Protein AF-V6LYC2-F1 (afdb_monomer)

Radius of gyration: 18.22 Å; Cα contacts (8 Å, |Δi|>4): 471; chains: 1; bounding box: 45×34×54 Å

Foldseek 3Di:
DVVVLVVLVVCLVVQWDQWDDLDPVAQKTFRFDWDPDWDDDPPDIDTDGQLWMWRHPDPPDTDTQAVVVDDDDDDDPDDDPFSDKDKDWQRSLQNLQVVVPPDWDDQPQKTWPGWGQQFDDQQATWIWTWIAGPNDIDIWIFGFHWAWDWRQDPPRFTKIKTWTQRQGTDDDDPDDPVRNVSVNVVSVPCGSRRIGITGGPAQWDSPQWDWGRDTGTIIMIGTHGD

Structure (mmCIF, N/CA/C/O backbone):
data_AF-V6LYC2-F1
#
_entry.id   AF-V6LYC2-F1
#
loop_
_atom_site.group_PDB
_atom_site.id
_atom_site.type_symbol
_atom_site.label_atom_id
_atom_site.label_alt_id
_atom_site.label_comp_id
_atom_site.label_asym_id
_atom_site.label_entity_id
_atom_site.label_seq_id
_atom_site.pdbx_PDB_ins_code
_atom_site.Cartn_x
_atom_site.Cartn_y
_atom_site.Cartn_z
_atom_site.occupancy
_atom_site.B_iso_or_equiv
_atom_site.auth_seq_id
_atom_site.auth_comp_id
_atom_site.auth_asym_id
_atom_site.auth_atom_id
_atom_site.pdbx_PDB_model_num
ATOM 1 N N . MET A 1 1 ? 20.643 11.500 -26.029 1.00 59.47 1 MET A N 1
ATOM 2 C CA . MET A 1 1 ? 19.579 11.431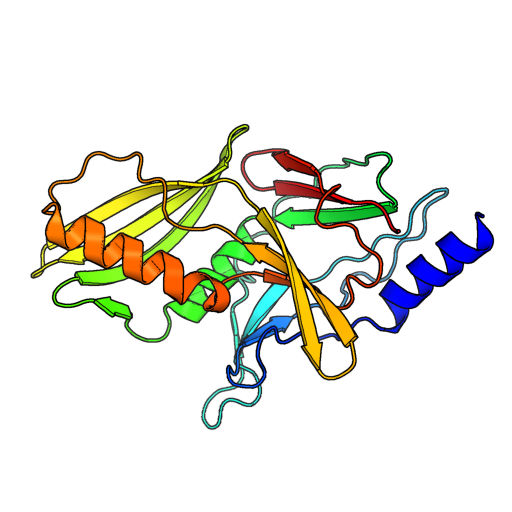 -25.002 1.00 59.47 1 MET A CA 1
ATOM 3 C C . MET A 1 1 ? 19.151 9.986 -24.751 1.00 59.47 1 MET A C 1
ATOM 5 O O . MET A 1 1 ? 19.238 9.565 -23.610 1.00 59.47 1 MET A O 1
ATOM 9 N N . GLY A 1 2 ? 18.826 9.202 -25.792 1.00 68.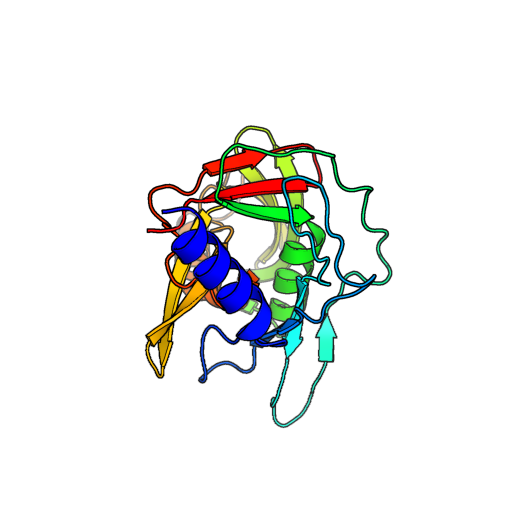69 2 GLY A N 1
ATOM 10 C CA . GLY A 1 2 ? 18.414 7.792 -25.653 1.00 68.69 2 GLY A CA 1
ATOM 11 C C . GLY A 1 2 ? 19.413 6.857 -24.952 1.00 68.69 2 GLY A C 1
ATOM 12 O O . GLY A 1 2 ? 19.004 6.108 -24.078 1.00 68.69 2 GLY A O 1
ATOM 13 N N . GLN A 1 3 ? 20.719 6.948 -25.247 1.00 77.06 3 GLN A N 1
ATOM 14 C CA . GLN A 1 3 ? 21.726 6.096 -24.588 1.00 77.06 3 GLN A CA 1
ATOM 15 C C . GLN A 1 3 ? 21.797 6.325 -23.068 1.00 77.06 3 GLN A C 1
ATOM 17 O O . GLN A 1 3 ? 21.742 5.371 -22.310 1.00 77.06 3 GLN A O 1
ATOM 22 N N . LYS A 1 4 ? 21.803 7.588 -22.616 1.00 79.75 4 LYS A N 1
ATOM 23 C CA . LYS A 1 4 ? 21.800 7.922 -21.179 1.00 79.75 4 LYS A CA 1
ATOM 24 C C . LYS A 1 4 ? 20.548 7.415 -20.455 1.00 79.75 4 LYS A C 1
ATOM 26 O O . LYS A 1 4 ? 20.641 6.998 -19.308 1.00 79.75 4 LYS A O 1
ATOM 31 N N . LEU A 1 5 ? 19.390 7.470 -21.119 1.00 79.12 5 LEU A N 1
ATOM 32 C CA . LEU A 1 5 ? 18.139 6.940 -20.574 1.00 79.12 5 LEU A CA 1
ATOM 33 C C . LEU A 1 5 ? 18.202 5.413 -20.450 1.00 79.12 5 LEU A C 1
ATOM 35 O O . LEU A 1 5 ? 17.840 4.877 -19.410 1.00 79.12 5 LEU A O 1
ATOM 39 N N . MET A 1 6 ? 18.700 4.729 -21.482 1.00 79.69 6 MET A N 1
ATOM 40 C CA . MET A 1 6 ? 18.883 3.279 -21.451 1.00 79.69 6 MET A CA 1
ATOM 41 C C . MET A 1 6 ? 19.869 2.860 -20.354 1.00 79.69 6 MET A C 1
ATOM 43 O O . MET A 1 6 ? 19.558 1.968 -19.574 1.00 79.69 6 MET A O 1
ATOM 47 N N . ASP A 1 7 ? 21.007 3.547 -20.226 1.00 80.50 7 ASP A N 1
ATOM 48 C CA . ASP A 1 7 ? 21.989 3.283 -19.167 1.00 80.50 7 ASP A CA 1
ATOM 49 C C . ASP A 1 7 ? 21.369 3.462 -17.772 1.00 80.50 7 ASP A C 1
ATOM 51 O O . ASP A 1 7 ? 21.588 2.638 -16.886 1.00 80.50 7 ASP A O 1
ATOM 55 N N . ALA A 1 8 ? 20.551 4.504 -17.577 1.00 77.56 8 ALA A N 1
ATOM 56 C CA . ALA A 1 8 ? 19.837 4.731 -16.322 1.00 77.56 8 ALA A CA 1
ATOM 57 C C . ALA A 1 8 ? 18.811 3.623 -16.027 1.00 77.56 8 ALA A C 1
ATOM 59 O O . ALA A 1 8 ? 18.777 3.108 -14.913 1.00 77.56 8 ALA A O 1
ATOM 60 N N . LEU A 1 9 ? 18.017 3.208 -17.020 1.00 78.75 9 LEU A N 1
ATOM 61 C CA . LEU A 1 9 ? 17.044 2.118 -16.881 1.00 78.75 9 LEU A CA 1
ATOM 62 C C . LEU A 1 9 ? 17.724 0.780 -16.566 1.00 78.75 9 LEU A C 1
ATOM 64 O O . LEU A 1 9 ? 17.301 0.066 -15.659 1.00 78.75 9 LEU A O 1
ATOM 68 N N . MET A 1 10 ? 18.821 0.464 -17.255 1.00 79.62 10 MET A N 1
ATOM 69 C CA . MET A 1 10 ? 19.611 -0.737 -16.981 1.00 79.62 10 MET A CA 1
ATOM 70 C C . MET A 1 10 ? 20.250 -0.692 -15.595 1.00 79.62 10 MET A C 1
ATOM 72 O O . MET A 1 10 ? 20.289 -1.707 -14.904 1.00 79.62 10 MET A O 1
ATOM 76 N N . LYS A 1 11 ? 20.699 0.484 -15.148 1.00 78.38 11 LYS A N 1
ATOM 77 C CA . LYS A 1 11 ? 21.219 0.677 -13.794 1.00 78.38 11 LYS A CA 1
ATOM 78 C C . LYS A 1 11 ? 20.151 0.414 -12.729 1.00 78.38 11 LYS A C 1
ATOM 80 O O . LYS A 1 11 ? 20.459 -0.250 -11.747 1.00 78.38 11 LYS A O 1
ATOM 85 N N . LEU A 1 12 ? 18.903 0.847 -12.942 1.00 76.31 12 LEU A N 1
ATOM 86 C CA . LEU A 1 12 ? 17.785 0.534 -12.037 1.00 76.31 12 LEU A CA 1
ATOM 87 C C . LEU A 1 12 ? 17.557 -0.980 -11.905 1.00 76.31 12 LEU A C 1
ATOM 89 O O . LEU A 1 12 ? 17.298 -1.456 -10.803 1.00 76.31 12 LEU A O 1
ATOM 93 N N . LEU A 1 13 ? 17.691 -1.734 -13.002 1.00 77.69 13 LEU A N 1
ATOM 94 C CA . LEU A 1 13 ? 17.549 -3.195 -12.999 1.00 77.69 13 LEU A CA 1
ATOM 95 C C . LEU A 1 13 ? 18.731 -3.903 -12.318 1.00 77.69 13 LEU A C 1
ATOM 97 O O . LEU A 1 13 ? 18.529 -4.860 -11.578 1.00 77.69 13 LEU A O 1
ATOM 101 N N . ILE A 1 14 ? 19.963 -3.449 -12.564 1.00 75.94 14 ILE A N 1
ATOM 102 C CA . ILE A 1 14 ? 21.184 -4.092 -12.046 1.00 75.94 14 ILE A CA 1
ATOM 103 C C . ILE A 1 14 ? 21.407 -3.775 -10.563 1.00 75.94 14 ILE A C 1
ATOM 105 O O . ILE A 1 14 ? 21.816 -4.646 -9.800 1.00 75.94 14 ILE A O 1
ATOM 109 N N . GLU A 1 15 ? 21.148 -2.536 -10.145 1.00 72.88 15 GLU A N 1
ATOM 110 C CA . GLU A 1 15 ? 21.324 -2.089 -8.757 1.00 72.88 15 GLU A CA 1
ATOM 111 C C . GLU A 1 15 ? 20.093 -2.359 -7.885 1.00 72.88 15 GLU A C 1
ATOM 113 O O . GLU A 1 15 ? 20.007 -1.894 -6.744 1.00 72.88 15 GLU A O 1
ATOM 118 N N . GLN A 1 16 ? 19.124 -3.115 -8.403 1.00 73.31 16 GLN A N 1
ATOM 119 C CA . GLN A 1 16 ? 17.986 -3.546 -7.619 1.00 73.31 16 GLN A CA 1
ATOM 120 C C . GLN A 1 16 ? 18.473 -4.418 -6.454 1.00 73.31 16 GLN A C 1
ATOM 122 O O . GLN A 1 16 ? 19.097 -5.464 -6.634 1.00 73.31 16 GLN A O 1
ATOM 127 N N . THR A 1 17 ? 18.152 -4.009 -5.228 1.00 72.88 17 THR A N 1
ATOM 128 C CA . THR A 1 17 ? 18.288 -4.902 -4.080 1.00 72.88 17 THR A CA 1
ATOM 129 C C . THR A 1 17 ? 17.040 -5.766 -3.962 1.00 72.88 17 THR A C 1
ATOM 131 O O . THR A 1 17 ? 15.913 -5.271 -3.989 1.00 72.88 17 THR A O 1
ATOM 134 N N . TYR A 1 18 ? 17.239 -7.072 -3.803 1.00 72.94 18 TYR A N 1
ATOM 135 C CA . TYR A 1 18 ? 16.145 -8.031 -3.669 1.00 72.94 18 TYR A CA 1
ATOM 136 C C . TYR A 1 18 ? 15.330 -7.832 -2.374 1.00 72.94 18 TYR A C 1
ATOM 138 O O . TYR A 1 18 ? 14.220 -8.349 -2.270 1.00 72.94 18 TYR A O 1
ATOM 146 N N . LEU A 1 19 ? 15.860 -7.068 -1.406 1.00 72.00 19 LEU A N 1
ATOM 147 C CA . LEU A 1 19 ? 15.218 -6.729 -0.131 1.00 72.00 19 LEU A CA 1
ATOM 148 C C . LEU A 1 19 ? 15.514 -5.274 0.280 1.00 72.00 19 LEU A C 1
ATOM 150 O O . LEU A 1 19 ? 16.360 -5.049 1.155 1.00 72.00 19 LEU A O 1
ATOM 154 N N . PRO A 1 20 ? 14.861 -4.243 -0.289 1.00 72.00 20 PRO A N 1
ATOM 155 C CA . PRO A 1 20 ? 15.014 -2.899 0.249 1.00 72.00 20 PRO A CA 1
ATOM 156 C C . PRO A 1 20 ? 14.484 -2.815 1.674 1.00 72.00 20 PRO A C 1
ATOM 158 O O . PRO A 1 20 ? 13.461 -3.401 2.040 1.00 72.00 20 PRO A O 1
ATOM 161 N N . ARG A 1 21 ? 15.146 -1.965 2.448 1.00 72.50 21 ARG A N 1
ATOM 162 C CA . ARG A 1 21 ? 14.714 -1.551 3.775 1.00 72.50 21 ARG A CA 1
ATOM 163 C C . ARG A 1 21 ? 14.649 -0.036 3.830 1.00 72.50 21 ARG A C 1
ATOM 165 O O . ARG A 1 21 ? 15.659 0.632 3.642 1.00 72.50 21 ARG A O 1
ATOM 172 N N . MET A 1 22 ? 13.467 0.505 4.106 1.00 69.00 22 MET A N 1
ATOM 173 C CA . MET A 1 22 ? 13.291 1.958 4.251 1.00 69.00 22 MET A CA 1
ATOM 174 C C . MET A 1 22 ? 13.834 2.492 5.580 1.00 69.00 22 MET A C 1
ATOM 176 O O . MET A 1 22 ? 13.975 3.698 5.752 1.00 69.00 22 MET A O 1
ATOM 180 N N . SER A 1 23 ? 14.147 1.605 6.523 1.00 70.62 23 SER A N 1
ATOM 181 C CA . SER A 1 23 ? 14.851 1.942 7.750 1.00 70.62 23 SER A CA 1
ATOM 182 C C . SER A 1 23 ? 15.749 0.782 8.160 1.00 70.62 23 SER A C 1
ATOM 184 O O . SER A 1 23 ? 15.319 -0.366 8.148 1.00 70.62 23 SER A O 1
ATOM 186 N N . TYR A 1 24 ? 16.984 1.081 8.564 1.00 70.38 24 TYR A N 1
ATOM 187 C CA . TYR A 1 24 ? 17.885 0.091 9.164 1.00 70.38 24 TYR A CA 1
ATOM 188 C C . TYR A 1 24 ? 17.647 -0.106 10.666 1.00 70.38 24 TYR A C 1
ATOM 190 O O . TYR A 1 24 ? 18.232 -1.008 11.255 1.00 70.38 24 TYR A O 1
ATOM 198 N N . THR A 1 25 ? 16.794 0.713 11.289 1.00 71.75 25 THR A N 1
ATOM 199 C CA . THR A 1 25 ? 16.348 0.502 12.677 1.00 71.75 25 THR A CA 1
ATOM 200 C C . THR A 1 25 ? 15.148 -0.436 12.767 1.00 71.75 25 THR A C 1
ATOM 202 O O . THR A 1 25 ? 14.774 -0.850 13.859 1.00 71.75 25 THR A O 1
ATOM 205 N N . GLN A 1 26 ? 14.535 -0.766 11.629 1.00 74.94 26 GLN A N 1
ATOM 206 C CA . GLN A 1 26 ? 13.377 -1.641 11.537 1.00 74.94 26 GLN A CA 1
ATOM 207 C C . GLN A 1 26 ? 13.757 -2.879 10.731 1.00 74.94 26 GLN A C 1
ATOM 209 O O . GLN A 1 26 ? 14.363 -2.786 9.666 1.00 74.94 26 GLN A O 1
ATOM 214 N N . PHE A 1 27 ? 13.363 -4.051 11.214 1.00 78.44 27 PHE A N 1
ATOM 215 C CA . PHE A 1 27 ? 13.654 -5.327 10.559 1.00 78.44 27 PHE A CA 1
ATOM 216 C C . PHE A 1 27 ? 12.684 -5.645 9.415 1.00 78.44 27 PHE A C 1
ATOM 218 O O . PHE A 1 27 ? 12.447 -6.809 9.127 1.00 78.44 27 PHE A O 1
ATOM 225 N N . VAL A 1 28 ? 12.101 -4.630 8.767 1.00 81.56 28 VAL A N 1
ATOM 226 C CA . VAL A 1 28 ? 11.060 -4.807 7.748 1.00 81.56 28 VAL A CA 1
ATOM 227 C C . VAL A 1 28 ? 11.572 -4.397 6.369 1.00 81.56 28 VAL A C 1
ATOM 229 O O . VAL A 1 28 ? 12.104 -3.300 6.184 1.00 81.56 28 VAL A O 1
ATOM 232 N N . GLY A 1 29 ? 11.373 -5.268 5.383 1.00 84.38 29 GLY A N 1
ATOM 233 C CA . GLY A 1 29 ? 11.664 -5.001 3.976 1.00 84.38 29 GLY A CA 1
ATOM 234 C C . GLY A 1 29 ? 10.560 -5.485 3.042 1.00 84.38 29 GLY A C 1
ATOM 235 O O . GLY A 1 29 ? 9.575 -6.083 3.478 1.00 84.38 29 GLY A O 1
ATOM 236 N N . THR A 1 30 ? 10.726 -5.214 1.751 1.00 87.12 30 THR A N 1
ATOM 237 C CA . THR A 1 30 ? 9.874 -5.781 0.694 1.00 87.12 30 THR A CA 1
ATOM 238 C C . THR A 1 30 ? 10.667 -6.841 -0.064 1.00 87.12 30 THR A C 1
ATOM 240 O O . THR A 1 30 ? 11.753 -6.534 -0.530 1.00 87.12 30 THR A O 1
ATOM 243 N N . ASP A 1 31 ? 10.161 -8.056 -0.229 1.00 86.12 31 ASP A N 1
ATOM 244 C CA . ASP A 1 31 ? 10.718 -9.023 -1.171 1.00 86.12 31 ASP A CA 1
ATOM 245 C C . ASP A 1 31 ? 10.432 -8.571 -2.601 1.00 86.12 31 ASP A C 1
ATOM 247 O O . ASP A 1 31 ? 9.284 -8.470 -3.040 1.00 86.12 31 ASP A O 1
ATOM 251 N N . GLN A 1 32 ? 11.506 -8.277 -3.316 1.00 83.12 32 GLN A N 1
ATOM 252 C CA . GLN A 1 32 ? 11.472 -7.853 -4.704 1.00 83.12 32 GLN A CA 1
ATOM 253 C C . GLN A 1 32 ? 12.209 -8.804 -5.639 1.00 83.12 32 GLN A C 1
ATOM 255 O O . GLN A 1 32 ? 12.504 -8.439 -6.780 1.00 83.12 32 GLN A O 1
ATOM 260 N N . ARG A 1 33 ? 12.503 -10.028 -5.188 1.00 82.00 33 ARG A N 1
ATOM 261 C CA . ARG A 1 33 ? 13.071 -11.047 -6.069 1.00 82.00 33 ARG A CA 1
ATOM 262 C C . ARG A 1 33 ? 12.183 -11.207 -7.295 1.00 82.00 33 ARG A C 1
ATOM 264 O O . ARG A 1 33 ? 10.969 -11.406 -7.177 1.00 82.00 33 ARG A O 1
ATOM 271 N N . TYR A 1 34 ? 12.805 -11.102 -8.464 1.00 84.06 34 TYR A N 1
ATOM 272 C CA . TYR A 1 34 ? 12.094 -11.291 -9.710 1.00 84.06 34 TYR A CA 1
ATOM 273 C C . TYR A 1 34 ? 11.634 -12.736 -9.852 1.00 84.06 34 TYR A C 1
ATOM 275 O O . TYR A 1 34 ? 12.356 -13.678 -9.517 1.00 84.06 34 TYR A O 1
ATOM 283 N N . PHE A 1 35 ? 10.433 -12.901 -10.383 1.00 80.81 35 PHE A N 1
ATOM 284 C CA . PHE A 1 35 ? 9.889 -14.188 -10.776 1.00 80.81 35 PHE A CA 1
ATOM 285 C C . PHE A 1 35 ? 9.423 -14.121 -12.233 1.00 80.81 35 PHE A C 1
ATOM 287 O O . PHE A 1 35 ? 9.197 -13.043 -12.776 1.00 80.81 35 PHE A O 1
ATOM 294 N N . ASN A 1 36 ? 9.312 -15.282 -12.879 1.00 80.00 36 ASN A N 1
ATOM 295 C CA . ASN A 1 36 ? 8.973 -15.421 -14.304 1.00 80.00 36 ASN A CA 1
ATOM 296 C C . ASN A 1 36 ? 9.963 -14.770 -15.293 1.00 80.00 36 ASN A C 1
ATOM 298 O O . ASN A 1 36 ? 9.664 -14.680 -16.479 1.00 80.00 36 ASN A O 1
ATOM 302 N N . GLY A 1 37 ? 11.160 -14.394 -14.833 1.00 79.44 37 GLY A N 1
ATOM 303 C CA . GLY A 1 37 ? 12.207 -13.826 -15.680 1.00 79.44 37 GLY A CA 1
ATOM 304 C C . GLY A 1 37 ? 11.948 -12.375 -16.094 1.00 79.44 37 GLY A C 1
ATOM 305 O O . GLY A 1 37 ? 11.081 -11.693 -15.550 1.00 79.44 37 GLY A O 1
ATOM 306 N N . LEU A 1 38 ? 12.764 -11.906 -17.037 1.00 86.19 38 LEU A N 1
ATOM 307 C CA . LEU A 1 38 ? 12.710 -10.564 -17.608 1.00 86.19 38 LEU A CA 1
ATOM 308 C C . LEU A 1 38 ? 12.118 -10.649 -19.018 1.00 86.19 38 LEU A C 1
ATOM 310 O O . LEU A 1 38 ? 12.600 -11.418 -19.849 1.00 86.19 38 LEU A O 1
ATOM 314 N N . GLU A 1 39 ? 11.078 -9.864 -19.273 1.00 87.06 39 GLU A N 1
ATOM 315 C CA . GLU A 1 39 ? 10.433 -9.750 -20.578 1.00 87.06 39 GLU A CA 1
ATOM 316 C C . GLU A 1 39 ? 10.950 -8.504 -21.298 1.00 87.06 39 GLU A C 1
ATOM 318 O O . GLU A 1 39 ? 10.972 -7.410 -20.731 1.00 87.06 39 GLU A O 1
ATOM 323 N N . ILE A 1 40 ? 11.372 -8.672 -22.551 1.00 84.19 40 ILE A N 1
ATOM 324 C CA . ILE A 1 40 ? 11.856 -7.586 -23.406 1.00 84.19 40 ILE A CA 1
ATOM 325 C C . ILE A 1 40 ? 10.901 -7.470 -24.588 1.00 84.19 40 ILE A C 1
ATOM 327 O O . ILE A 1 40 ? 10.838 -8.366 -25.430 1.00 84.19 40 ILE A O 1
ATOM 331 N N . GLY A 1 41 ? 10.164 -6.365 -24.634 1.00 83.81 41 GLY A N 1
ATOM 332 C CA . GLY A 1 41 ? 9.354 -5.970 -25.779 1.00 83.81 41 GLY A CA 1
ATOM 333 C C . GLY A 1 41 ? 10.080 -4.954 -26.660 1.00 83.81 41 GLY A C 1
ATOM 334 O O . GLY A 1 41 ? 11.195 -4.530 -26.364 1.00 83.81 41 GLY A O 1
ATOM 335 N N . GLU A 1 42 ? 9.421 -4.505 -27.730 1.00 78.50 42 GLU A N 1
ATOM 336 C CA . GLU A 1 42 ? 9.993 -3.505 -28.648 1.00 78.50 42 GLU A CA 1
ATOM 337 C C . GLU A 1 42 ? 10.313 -2.171 -27.954 1.00 78.50 42 GLU A C 1
ATOM 339 O O . GLU A 1 42 ? 11.296 -1.520 -28.295 1.00 78.50 42 GLU A O 1
ATOM 344 N N . ASN A 1 43 ? 9.499 -1.779 -26.965 1.00 81.81 43 ASN A N 1
ATOM 345 C CA . ASN A 1 43 ? 9.583 -0.472 -26.302 1.00 81.81 43 ASN A CA 1
ATOM 346 C C . ASN A 1 43 ? 9.585 -0.554 -24.767 1.00 81.81 43 ASN A C 1
ATOM 348 O O . ASN A 1 43 ? 9.425 0.469 -24.101 1.00 81.81 43 ASN A O 1
ATOM 352 N N . PHE A 1 44 ? 9.720 -1.748 -24.186 1.00 83.69 44 PHE A N 1
ATOM 353 C CA . PHE A 1 44 ? 9.683 -1.920 -22.736 1.00 83.69 44 PHE A CA 1
ATOM 354 C C . PHE A 1 44 ? 10.545 -3.086 -22.265 1.00 83.69 44 PHE A C 1
ATOM 356 O O . PHE A 1 44 ? 10.781 -4.055 -22.986 1.00 83.69 44 PHE A O 1
ATOM 363 N N . ILE A 1 45 ? 10.958 -2.988 -21.006 1.00 86.31 45 ILE A N 1
ATOM 364 C CA . ILE A 1 45 ? 11.508 -4.092 -20.231 1.00 86.31 45 ILE A CA 1
ATOM 365 C C . ILE A 1 45 ? 10.585 -4.265 -19.029 1.00 86.31 45 ILE A C 1
ATOM 367 O O . ILE A 1 45 ? 10.306 -3.293 -18.325 1.00 86.31 45 ILE A O 1
ATOM 371 N N . MET A 1 46 ? 10.094 -5.481 -18.812 1.00 87.19 46 MET A N 1
ATOM 372 C CA . MET A 1 46 ? 9.175 -5.800 -17.727 1.00 87.19 46 MET A CA 1
ATOM 373 C C . MET A 1 46 ? 9.740 -6.918 -16.855 1.00 87.19 46 MET A C 1
ATOM 375 O O . MET A 1 46 ? 10.315 -7.894 -17.334 1.00 87.19 46 MET A O 1
ATOM 379 N N . VAL A 1 47 ? 9.548 -6.765 -15.551 1.00 87.50 47 VAL A N 1
ATOM 380 C CA . VAL A 1 47 ? 9.912 -7.737 -14.523 1.00 87.50 47 VAL A CA 1
ATOM 381 C C . VAL A 1 47 ? 8.772 -7.834 -13.526 1.00 87.50 47 VAL A C 1
ATOM 383 O O . VAL A 1 47 ? 8.138 -6.830 -13.200 1.00 87.50 47 VAL A O 1
ATOM 386 N N . ASN A 1 48 ? 8.523 -9.038 -13.022 1.00 87.12 48 ASN A N 1
ATOM 387 C CA . ASN A 1 48 ? 7.522 -9.266 -11.988 1.00 87.12 48 ASN A CA 1
ATOM 388 C C . ASN A 1 48 ? 8.221 -9.544 -10.664 1.00 87.12 48 ASN A C 1
ATOM 390 O O . ASN A 1 48 ? 9.178 -10.312 -10.623 1.00 87.12 48 ASN A O 1
ATOM 394 N N . SER A 1 49 ? 7.747 -8.940 -9.578 1.00 86.50 49 SER A N 1
ATOM 395 C CA . SER A 1 49 ? 8.269 -9.182 -8.231 1.00 86.50 49 SER A CA 1
ATOM 396 C C . SER A 1 49 ? 7.131 -9.413 -7.245 1.00 86.50 49 SER A C 1
ATOM 398 O O . SER A 1 49 ? 6.006 -8.968 -7.473 1.00 86.50 49 SER A O 1
ATOM 400 N N . THR A 1 50 ? 7.389 -10.190 -6.190 1.00 82.12 50 THR A N 1
ATOM 401 C CA . THR A 1 50 ? 6.323 -10.675 -5.296 1.00 82.12 50 THR A CA 1
ATOM 402 C C . THR A 1 50 ? 5.689 -9.548 -4.480 1.00 82.12 50 THR A C 1
ATOM 404 O O . THR A 1 50 ? 4.518 -9.645 -4.117 1.00 82.12 50 THR A O 1
ATOM 407 N N . GLY A 1 51 ? 6.450 -8.488 -4.180 1.00 83.81 51 GLY A N 1
ATOM 408 C CA . GLY A 1 51 ? 5.982 -7.335 -3.411 1.00 83.81 51 GLY A CA 1
ATOM 409 C C . GLY A 1 51 ? 5.639 -7.669 -1.957 1.00 83.81 51 GLY A C 1
ATOM 410 O O . GLY A 1 51 ? 4.968 -6.883 -1.290 1.00 83.81 51 GLY A O 1
ATOM 411 N N . GLN A 1 52 ? 6.062 -8.836 -1.462 1.00 85.88 52 GLN A N 1
ATOM 412 C CA . GLN A 1 52 ? 5.745 -9.296 -0.111 1.00 85.88 52 GLN A CA 1
ATOM 413 C C . GLN A 1 52 ? 6.498 -8.495 0.930 1.00 85.88 52 GLN A C 1
ATOM 415 O O . GLN A 1 52 ? 7.608 -8.038 0.698 1.00 85.88 52 GLN A O 1
ATOM 420 N N . ARG A 1 53 ? 5.933 -8.379 2.121 1.00 87.38 53 ARG A N 1
ATOM 421 C CA . ARG A 1 53 ? 6.560 -7.710 3.251 1.00 87.38 53 ARG A CA 1
ATOM 422 C C . ARG A 1 53 ? 7.165 -8.756 4.163 1.00 87.38 53 ARG A C 1
ATOM 424 O O . ARG A 1 53 ? 6.507 -9.732 4.521 1.00 87.38 53 ARG A O 1
ATOM 431 N N . CYS A 1 54 ? 8.428 -8.561 4.517 1.00 84.75 54 CYS A N 1
ATOM 432 C CA . CYS A 1 54 ? 9.205 -9.545 5.257 1.00 84.75 54 CYS A CA 1
ATOM 433 C C . CYS A 1 54 ? 9.835 -8.942 6.501 1.00 84.75 54 CYS A C 1
ATOM 435 O O . CYS A 1 54 ? 10.371 -7.833 6.450 1.00 84.75 54 CYS A O 1
ATOM 437 N N . LEU A 1 55 ? 9.817 -9.716 7.585 1.00 84.12 55 LEU A N 1
ATOM 438 C CA . LEU A 1 55 ? 10.723 -9.545 8.710 1.00 84.12 55 LEU A CA 1
ATOM 439 C C . LEU A 1 55 ? 12.051 -10.216 8.354 1.00 84.12 55 LEU A C 1
ATOM 441 O O . LEU A 1 55 ? 12.085 -11.405 8.043 1.00 84.12 55 LEU A O 1
ATOM 445 N N . TYR A 1 56 ? 13.140 -9.452 8.361 1.00 71.50 56 TYR A N 1
ATOM 446 C CA . TYR A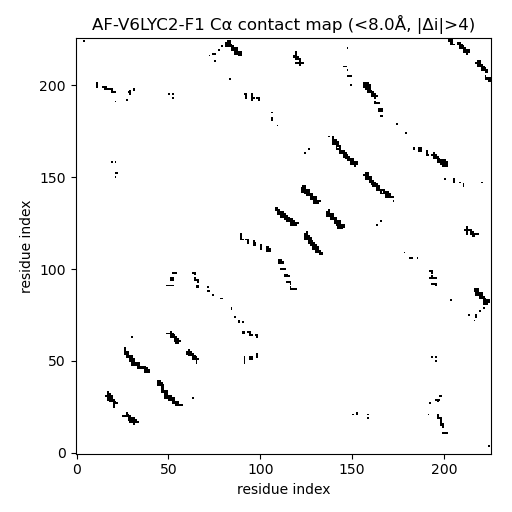 1 56 ? 14.469 -9.932 7.984 1.00 71.50 56 TYR A CA 1
ATOM 447 C C . TYR A 1 56 ? 15.525 -9.427 8.969 1.00 71.50 56 TYR A C 1
ATOM 449 O O . TYR A 1 56 ? 15.516 -8.246 9.318 1.00 71.50 56 TYR A O 1
ATOM 457 N N . GLN A 1 57 ? 16.466 -10.286 9.376 1.00 66.44 57 GLN A N 1
ATOM 458 C CA . GLN A 1 57 ? 17.434 -10.051 10.460 1.00 66.44 57 GLN A CA 1
ATOM 459 C C . GLN A 1 57 ? 16.797 -9.729 11.818 1.00 66.44 57 GLN A C 1
ATOM 461 O O . GLN A 1 57 ? 17.442 -9.138 12.683 1.00 66.44 57 GLN A O 1
ATOM 466 N N . HIS A 1 58 ? 15.535 -10.108 12.017 1.00 67.81 58 HIS A N 1
ATOM 467 C CA . HIS A 1 58 ? 14.909 -10.002 13.322 1.00 67.81 58 HIS A CA 1
ATOM 468 C C . HIS A 1 58 ? 15.417 -11.158 14.207 1.00 67.81 58 HIS A C 1
ATOM 470 O O . HIS A 1 58 ? 15.395 -12.306 13.760 1.00 67.81 58 HIS A O 1
ATOM 476 N N . PRO A 1 59 ? 15.857 -10.898 15.456 1.00 66.06 59 PRO A N 1
ATOM 477 C CA . PRO A 1 59 ? 16.604 -11.869 16.268 1.00 66.06 59 PRO A CA 1
ATOM 478 C C . PRO A 1 59 ? 15.921 -13.226 16.471 1.00 66.06 59 PRO A C 1
ATOM 480 O O . PRO A 1 59 ? 16.596 -14.224 16.697 1.00 66.06 59 PRO A O 1
ATOM 483 N N . ASN A 1 60 ? 14.588 -13.251 16.402 1.00 67.75 60 ASN A N 1
ATOM 484 C CA . ASN A 1 60 ? 13.777 -14.403 16.792 1.00 67.75 60 ASN A CA 1
ATOM 485 C C . ASN A 1 60 ? 12.868 -14.944 15.673 1.00 67.75 60 ASN A C 1
ATOM 487 O O . ASN A 1 60 ? 12.167 -15.924 15.908 1.00 67.75 60 ASN A O 1
ATOM 491 N N . ALA A 1 61 ? 12.818 -14.303 14.497 1.00 68.75 61 ALA A N 1
ATOM 492 C CA . ALA A 1 61 ? 11.914 -14.712 13.416 1.00 68.75 61 ALA A CA 1
ATOM 493 C C . ALA A 1 61 ? 12.296 -14.066 12.077 1.00 68.75 61 ALA A C 1
ATOM 495 O O . ALA A 1 61 ? 12.263 -12.848 11.964 1.00 68.75 61 ALA A O 1
ATOM 496 N N . GLU A 1 62 ? 12.599 -14.858 11.051 1.00 77.06 62 GLU A N 1
ATOM 497 C CA . GLU A 1 62 ? 12.683 -14.370 9.671 1.00 77.06 62 GLU A CA 1
ATOM 498 C C . GLU A 1 62 ? 11.582 -15.020 8.845 1.00 77.06 62 GLU A C 1
ATOM 500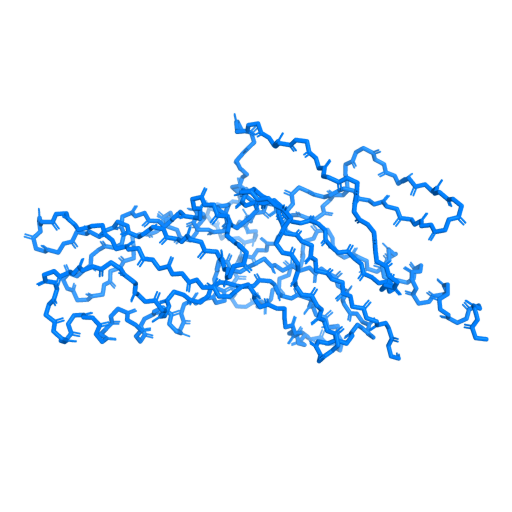 O O . GLU A 1 62 ? 11.564 -16.238 8.662 1.00 77.06 62 GLU A O 1
ATOM 505 N N . HIS A 1 63 ? 10.657 -14.213 8.334 1.00 81.75 63 HIS A N 1
ATOM 506 C CA . HIS A 1 63 ? 9.607 -14.699 7.450 1.00 81.75 63 HIS A CA 1
ATOM 507 C C . HIS A 1 63 ? 9.000 -13.571 6.629 1.00 81.75 63 HIS A C 1
ATOM 509 O O . HIS A 1 63 ? 8.980 -12.401 7.016 1.00 81.75 63 HIS A O 1
ATOM 515 N N . CYS A 1 64 ? 8.466 -13.953 5.477 1.00 77.94 64 CYS A N 1
ATOM 516 C CA . CYS A 1 64 ? 7.683 -13.082 4.622 1.00 77.94 64 CYS A CA 1
ATOM 517 C C . CYS A 1 64 ? 6.198 -13.346 4.840 1.00 77.94 64 CYS A C 1
ATOM 519 O O . CYS A 1 64 ? 5.757 -14.493 4.913 1.00 77.94 64 CYS A O 1
ATOM 521 N N . LYS A 1 65 ? 5.407 -12.280 4.895 1.00 72.69 65 LYS A N 1
ATOM 522 C CA . LYS A 1 65 ? 3.972 -12.362 4.669 1.00 72.69 65 LYS A CA 1
ATOM 523 C C . LYS A 1 65 ? 3.738 -12.096 3.207 1.00 72.69 65 LYS A C 1
ATOM 525 O O . LYS A 1 65 ? 3.808 -10.963 2.754 1.00 72.69 65 LYS A O 1
ATOM 530 N N . GLY A 1 66 ? 3.429 -13.139 2.467 1.00 64.44 66 GLY A N 1
ATOM 531 C CA . GLY A 1 66 ? 2.743 -12.994 1.200 1.00 64.44 66 GLY A CA 1
ATOM 532 C C . GLY A 1 66 ? 1.315 -13.449 1.369 1.00 64.44 66 GLY A C 1
ATOM 533 O O . GLY A 1 66 ? 1.049 -14.408 2.088 1.00 64.44 66 GLY A O 1
ATOM 534 N N . ASN A 1 67 ? 0.397 -12.823 0.647 1.00 64.94 67 ASN A N 1
ATOM 535 C CA . ASN A 1 67 ? -0.889 -13.450 0.374 1.00 64.94 67 ASN A CA 1
ATOM 536 C C . ASN A 1 67 ? -0.691 -14.523 -0.711 1.00 64.94 67 ASN A C 1
ATOM 538 O O . ASN A 1 67 ? -1.349 -14.481 -1.737 1.00 64.94 67 ASN A O 1
ATOM 542 N N . LEU A 1 68 ? 0.280 -15.428 -0.520 1.00 64.00 68 LEU A N 1
ATOM 543 C CA . LEU A 1 68 ? 0.677 -16.449 -1.500 1.00 64.00 68 LEU A CA 1
ATOM 544 C C . LEU A 1 68 ? -0.429 -17.466 -1.751 1.00 64.00 68 LEU A C 1
ATOM 546 O O . LEU A 1 68 ? -0.552 -17.981 -2.858 1.00 64.00 68 LEU A O 1
ATOM 550 N N . ASP A 1 69 ? -1.236 -17.710 -0.724 1.00 70.56 69 ASP A N 1
ATOM 551 C CA . ASP A 1 69 ? -2.420 -18.554 -0.818 1.00 70.56 69 ASP A CA 1
ATOM 552 C C . ASP A 1 69 ? -3.590 -17.818 -1.497 1.00 70.56 69 ASP A C 1
ATOM 554 O O . ASP A 1 69 ? -4.566 -18.443 -1.912 1.00 70.56 69 ASP A O 1
ATOM 558 N N . GLU A 1 70 ? -3.515 -16.487 -1.627 1.00 77.50 70 GLU A N 1
ATOM 559 C CA . GLU A 1 70 ? -4.507 -15.695 -2.348 1.00 77.50 70 GLU A CA 1
ATOM 560 C C . GLU A 1 70 ? -4.115 -15.599 -3.825 1.00 77.50 70 GLU A C 1
ATOM 562 O O . GLU A 1 70 ? -2.975 -15.325 -4.201 1.00 77.50 70 GLU A O 1
ATOM 567 N N . LYS A 1 71 ? -5.094 -15.818 -4.702 1.00 82.06 71 LYS A N 1
ATOM 568 C CA . LYS A 1 71 ? -4.873 -15.742 -6.142 1.00 82.06 71 LYS A CA 1
ATOM 569 C C . LYS A 1 71 ? -4.686 -14.283 -6.562 1.00 82.06 71 LYS A C 1
ATOM 571 O O . LYS A 1 71 ? -5.645 -13.513 -6.538 1.00 82.06 71 LYS A O 1
ATOM 576 N N . VAL A 1 72 ? -3.482 -13.939 -7.019 1.00 85.00 72 VAL A N 1
ATOM 577 C CA . VAL A 1 72 ? -3.223 -12.668 -7.710 1.00 85.00 72 VAL A CA 1
ATOM 578 C C . VAL A 1 72 ? -4.109 -12.608 -8.955 1.00 85.00 72 VAL A C 1
ATOM 580 O O . VAL A 1 72 ? -4.160 -13.553 -9.750 1.00 85.00 72 VAL A O 1
ATOM 583 N N . THR A 1 73 ? -4.865 -11.521 -9.094 1.00 89.25 73 THR A N 1
ATOM 584 C CA . THR A 1 73 ? -5.717 -11.312 -10.272 1.00 89.25 73 THR A CA 1
ATOM 585 C C . THR A 1 73 ? -4.858 -11.048 -11.509 1.00 89.25 73 THR A C 1
ATOM 587 O O . THR A 1 73 ? -3.684 -10.722 -11.396 1.00 89.25 73 THR A O 1
ATOM 590 N N . THR A 1 74 ? -5.392 -11.243 -12.713 1.00 87.12 74 THR A N 1
ATOM 591 C CA . THR A 1 74 ? -4.600 -11.023 -13.930 1.00 87.12 74 THR A CA 1
ATOM 592 C C . THR A 1 74 ? -4.237 -9.537 -14.054 1.00 87.12 74 THR A C 1
ATOM 594 O O . THR A 1 74 ? -5.149 -8.713 -13.970 1.00 87.12 74 THR A O 1
ATOM 597 N N . PRO A 1 75 ? -2.951 -9.181 -14.246 1.00 83.88 75 PRO A N 1
ATOM 598 C CA . PRO A 1 75 ? -2.555 -7.795 -14.461 1.00 83.88 75 PRO A CA 1
ATOM 599 C C . PRO A 1 75 ? -3.179 -7.252 -15.747 1.00 83.88 75 PRO A C 1
ATOM 601 O O . PRO A 1 75 ? -3.382 -7.983 -16.720 1.00 83.88 75 PRO A O 1
ATOM 604 N N . LEU A 1 76 ? -3.478 -5.956 -15.755 1.00 85.88 76 LEU A N 1
ATOM 605 C CA . LEU A 1 76 ? -4.060 -5.284 -16.909 1.00 85.88 76 LEU A CA 1
ATOM 606 C C . LEU A 1 76 ? -2.947 -4.775 -17.825 1.00 85.88 76 LEU A C 1
ATOM 608 O O . LEU A 1 76 ? -1.990 -4.144 -17.381 1.00 85.88 76 LEU A O 1
ATOM 612 N N . THR A 1 77 ? -3.076 -5.002 -19.129 1.00 84.38 77 THR A N 1
ATOM 613 C CA . THR A 1 77 ? -2.159 -4.407 -20.106 1.00 84.38 77 THR A CA 1
ATOM 614 C C . THR A 1 77 ? -2.407 -2.900 -20.165 1.00 84.38 77 THR A C 1
ATOM 616 O O . THR A 1 77 ? -3.314 -2.433 -20.851 1.00 84.38 77 THR A O 1
ATOM 619 N N . TYR A 1 78 ? -1.617 -2.140 -19.409 1.00 85.38 78 TYR A N 1
ATOM 620 C CA . TYR A 1 78 ? -1.721 -0.692 -19.301 1.00 85.38 78 TYR A CA 1
ATOM 621 C C . TYR A 1 78 ? -0.325 -0.079 -19.262 1.00 85.38 78 TYR A C 1
ATOM 623 O O . TYR A 1 78 ? 0.447 -0.308 -18.326 1.00 85.38 78 TYR A O 1
ATOM 631 N N . PHE A 1 79 ? -0.026 0.706 -20.290 1.00 84.00 79 PHE A N 1
ATOM 632 C CA . PHE A 1 79 ? 1.236 1.410 -20.447 1.00 84.00 79 PHE A CA 1
ATOM 633 C C . PHE A 1 79 ? 0.966 2.884 -20.714 1.00 84.00 79 PHE A C 1
ATOM 635 O O . PHE A 1 79 ? -0.018 3.262 -21.349 1.00 84.00 79 PHE A O 1
ATOM 642 N N . THR A 1 80 ? 1.872 3.714 -20.233 1.00 89.44 80 THR A N 1
ATOM 643 C CA . THR A 1 80 ? 1.876 5.162 -20.401 1.00 89.44 80 THR A CA 1
ATOM 644 C C . THR A 1 80 ? 3.209 5.601 -21.005 1.00 89.44 80 THR A C 1
ATOM 646 O O . THR A 1 80 ? 4.124 4.795 -21.177 1.00 89.44 80 THR A O 1
ATOM 649 N N . ASN A 1 81 ? 3.350 6.897 -21.280 1.00 89.56 81 ASN A N 1
ATOM 650 C CA . ASN A 1 81 ? 4.599 7.479 -21.785 1.00 89.56 81 ASN A CA 1
ATOM 651 C C . ASN A 1 81 ? 5.666 7.689 -20.687 1.00 89.56 81 ASN A C 1
ATOM 653 O O . ASN A 1 81 ? 6.678 8.347 -20.927 1.00 89.56 81 ASN A O 1
ATOM 657 N N . HIS A 1 82 ? 5.439 7.175 -19.476 1.00 91.38 82 HIS A N 1
ATOM 658 C CA . HIS A 1 82 ? 6.391 7.248 -18.373 1.00 91.38 82 HIS A CA 1
ATOM 659 C C . HIS A 1 82 ? 7.582 6.305 -18.593 1.00 91.38 82 HIS A C 1
ATOM 661 O O . HIS A 1 82 ? 7.430 5.196 -19.105 1.00 91.38 82 HIS A O 1
ATOM 667 N N . HIS A 1 83 ? 8.771 6.725 -18.153 1.00 89.19 83 HIS A N 1
ATOM 668 C CA . HIS A 1 83 ? 9.997 5.926 -18.282 1.00 89.19 83 HIS A CA 1
ATOM 669 C C . HIS A 1 83 ? 10.013 4.728 -17.325 1.00 89.19 83 HIS A C 1
ATOM 671 O O . HIS A 1 83 ? 10.509 3.664 -17.681 1.00 89.19 83 HIS A O 1
ATOM 677 N N . VAL A 1 84 ? 9.481 4.907 -16.113 1.00 89.31 84 VAL A N 1
ATOM 678 C CA . VAL A 1 84 ? 9.398 3.868 -15.081 1.00 89.31 84 VAL A CA 1
ATOM 679 C C . VAL A 1 84 ? 7.944 3.719 -14.669 1.00 89.31 84 VAL A C 1
ATOM 681 O O . VAL A 1 84 ? 7.262 4.712 -14.416 1.00 89.31 84 VAL A O 1
ATOM 684 N N . GLN A 1 85 ? 7.462 2.481 -14.645 1.00 90.19 85 GLN A N 1
ATOM 685 C CA . GLN A 1 85 ? 6.050 2.166 -14.484 1.00 90.19 85 GLN A CA 1
ATOM 686 C C . GLN A 1 85 ? 5.891 0.982 -13.534 1.00 90.19 85 GLN A C 1
ATOM 688 O O . GLN A 1 85 ? 6.475 -0.076 -13.749 1.00 90.19 85 GLN A O 1
ATOM 693 N N . TYR A 1 86 ? 5.078 1.164 -12.499 1.00 90.81 86 TYR A N 1
ATOM 694 C CA . TYR A 1 86 ? 4.737 0.135 -11.528 1.00 90.81 86 TYR A CA 1
ATOM 695 C C . TYR A 1 86 ? 3.267 -0.219 -11.684 1.00 90.81 86 TYR A C 1
ATOM 697 O O . TYR A 1 86 ? 2.413 0.663 -11.636 1.00 90.81 86 TYR A O 1
ATOM 705 N N . GLN A 1 87 ? 2.962 -1.504 -11.832 1.00 92.69 87 GLN A N 1
ATOM 706 C CA . GLN A 1 87 ? 1.614 -2.009 -11.607 1.00 92.69 87 GLN A CA 1
ATOM 707 C C . GLN A 1 87 ? 1.608 -2.781 -10.295 1.00 92.69 87 GLN A C 1
ATOM 709 O O . GLN A 1 87 ? 2.373 -3.730 -10.130 1.00 92.69 87 GLN A O 1
ATOM 714 N N . ILE A 1 88 ? 0.789 -2.340 -9.343 1.00 93.00 88 ILE A N 1
ATOM 715 C CA . ILE A 1 88 ? 0.783 -2.878 -7.983 1.00 93.00 88 ILE A CA 1
ATOM 716 C C . ILE A 1 88 ? -0.613 -3.392 -7.671 1.00 93.00 88 ILE A C 1
ATOM 718 O O . ILE A 1 88 ? -1.602 -2.665 -7.771 1.00 93.00 88 ILE A O 1
ATOM 722 N N . GLU A 1 89 ? -0.679 -4.655 -7.276 1.00 93.94 89 GLU A N 1
ATOM 723 C CA . GLU A 1 89 ? -1.915 -5.299 -6.860 1.00 93.94 89 GLU A CA 1
ATOM 724 C C . GLU A 1 89 ? -2.143 -5.078 -5.351 1.00 93.94 89 GLU A C 1
ATOM 726 O O . GLU A 1 89 ? -1.198 -4.980 -4.559 1.00 93.94 89 GLU A O 1
ATOM 731 N N . LYS A 1 90 ? -3.405 -4.960 -4.924 1.00 94.06 90 LYS A N 1
ATOM 732 C CA . LYS A 1 90 ? -3.787 -4.645 -3.536 1.00 94.06 90 LYS A CA 1
ATOM 733 C C . LYS A 1 90 ? -3.220 -5.612 -2.485 1.00 94.06 90 LYS A C 1
ATOM 735 O O . LYS A 1 90 ? -3.024 -5.219 -1.335 1.00 94.06 90 LYS A O 1
ATOM 740 N N . LEU A 1 91 ? -2.950 -6.863 -2.845 1.00 92.31 91 LEU A N 1
ATOM 741 C CA . LEU A 1 91 ? -2.348 -7.896 -2.008 1.00 92.31 91 LEU A CA 1
ATOM 742 C C . LEU A 1 91 ? -0.946 -7.498 -1.547 1.00 92.31 91 LEU A C 1
ATOM 744 O O . LEU A 1 91 ? -0.587 -7.843 -0.424 1.00 92.31 91 LEU A O 1
ATOM 748 N N . ALA A 1 92 ? -0.191 -6.730 -2.338 1.00 91.38 92 ALA A N 1
ATOM 749 C CA . ALA A 1 92 ? 1.106 -6.203 -1.912 1.00 91.38 92 ALA A CA 1
ATOM 750 C C . ALA A 1 92 ? 0.951 -5.218 -0.735 1.00 91.38 92 ALA A C 1
ATOM 752 O O . ALA A 1 92 ? 1.695 -5.288 0.241 1.00 91.38 92 ALA A O 1
ATOM 753 N N . PHE A 1 93 ? -0.081 -4.365 -0.755 1.00 93.06 93 PHE A N 1
ATOM 754 C CA . PHE A 1 93 ? -0.399 -3.483 0.377 1.00 93.06 93 PHE A CA 1
ATOM 755 C C . PHE A 1 93 ? -0.911 -4.286 1.581 1.00 93.06 93 PHE A C 1
ATOM 757 O O . PHE A 1 93 ? -0.462 -4.089 2.710 1.00 93.06 93 PHE A O 1
ATOM 764 N N . ASN A 1 94 ? -1.811 -5.246 1.344 1.00 93.50 94 ASN A N 1
ATOM 765 C CA . ASN A 1 94 ? -2.360 -6.108 2.396 1.00 93.50 94 ASN A CA 1
ATOM 766 C C . ASN A 1 94 ? -1.302 -6.976 3.076 1.00 93.50 94 ASN A C 1
ATOM 768 O O . ASN A 1 94 ? -1.405 -7.239 4.271 1.00 93.50 94 ASN A O 1
ATOM 772 N N . SER A 1 95 ? -0.276 -7.395 2.344 1.00 91.56 95 SER A N 1
ATOM 773 C CA . SER A 1 95 ? 0.894 -8.064 2.901 1.00 91.56 95 SER A CA 1
ATOM 774 C C . SER A 1 95 ? 1.582 -7.198 3.970 1.00 91.56 95 SER A C 1
ATOM 776 O O . SER A 1 95 ? 1.890 -7.697 5.056 1.00 91.56 95 SER A O 1
ATOM 778 N N . GLY A 1 96 ? 1.734 -5.893 3.722 1.00 91.06 96 GLY A N 1
ATOM 779 C CA . GLY A 1 96 ? 2.280 -4.942 4.695 1.00 91.06 96 GLY A CA 1
ATOM 780 C C . GLY A 1 96 ? 1.421 -4.779 5.932 1.00 91.06 96 GLY A C 1
ATOM 781 O O . GLY A 1 96 ? 1.941 -4.856 7.045 1.00 91.06 96 GLY A O 1
ATOM 782 N N . PHE A 1 97 ? 0.108 -4.641 5.755 1.00 92.75 97 PHE A N 1
ATOM 783 C CA . PHE A 1 97 ? -0.825 -4.588 6.879 1.00 92.75 97 PHE A CA 1
ATOM 784 C C . PHE A 1 97 ? -0.789 -5.865 7.727 1.00 92.75 97 PHE A C 1
ATOM 786 O O . PHE A 1 97 ? -0.730 -5.779 8.952 1.00 92.75 97 PHE A O 1
ATOM 793 N N . LYS A 1 98 ? -0.770 -7.048 7.097 1.00 91.06 98 LYS A N 1
ATOM 794 C CA . LYS A 1 98 ? -0.716 -8.335 7.807 1.00 91.06 98 LYS A CA 1
ATOM 795 C C . LYS A 1 98 ? 0.566 -8.493 8.618 1.00 91.06 98 LYS A C 1
ATOM 797 O O . LYS A 1 98 ? 0.487 -8.912 9.767 1.00 91.06 98 LYS A O 1
ATOM 802 N N . LEU A 1 99 ? 1.725 -8.153 8.049 1.00 89.12 99 LEU A N 1
ATOM 803 C CA . LEU A 1 99 ? 2.993 -8.192 8.786 1.00 89.12 99 LEU A CA 1
ATOM 804 C C . LEU A 1 99 ? 2.984 -7.205 9.958 1.00 89.12 99 LEU A C 1
ATOM 806 O O . LEU A 1 99 ? 3.376 -7.543 11.070 1.00 89.12 99 LEU A O 1
ATOM 810 N N . TYR A 1 100 ? 2.496 -5.988 9.720 1.00 88.81 100 TYR A N 1
ATOM 811 C CA . TYR A 1 100 ? 2.427 -4.950 10.741 1.00 88.81 100 TYR A CA 1
ATOM 812 C C . TYR A 1 100 ? 1.579 -5.355 11.957 1.00 88.81 100 TYR A C 1
ATOM 814 O O . TYR A 1 100 ? 1.901 -4.943 13.072 1.00 88.81 100 TYR A O 1
ATOM 822 N N . LEU A 1 101 ? 0.539 -6.168 11.761 1.00 91.44 101 LEU A N 1
ATOM 823 C CA . LEU A 1 101 ? -0.401 -6.606 12.798 1.00 91.44 101 LEU A CA 1
ATOM 824 C C . LEU A 1 101 ? -0.045 -7.942 13.473 1.00 91.44 101 LEU A C 1
ATOM 826 O O . LEU A 1 101 ? -0.848 -8.449 14.252 1.00 91.44 101 LEU A O 1
ATOM 830 N N . GLU A 1 102 ? 1.127 -8.528 13.206 1.00 86.94 102 GLU A N 1
ATOM 831 C CA . GLU A 1 102 ? 1.573 -9.718 13.955 1.00 86.94 102 GLU A CA 1
ATOM 832 C C . GLU A 1 102 ? 1.815 -9.425 15.435 1.00 86.94 102 GLU A C 1
ATOM 834 O O . GLU A 1 102 ? 1.634 -10.289 16.291 1.00 86.94 102 GLU A O 1
ATOM 839 N N . GLU A 1 103 ? 2.197 -8.190 15.734 1.00 86.00 103 GLU A N 1
ATOM 840 C CA . GLU A 1 103 ? 2.239 -7.676 17.091 1.00 86.00 103 GLU A CA 1
ATOM 841 C C . GLU A 1 103 ? 0.958 -6.891 17.363 1.00 86.00 103 GLU A C 1
ATOM 843 O O . GLU A 1 103 ? 0.490 -6.125 16.514 1.00 86.00 103 GLU A O 1
ATOM 848 N N . GLU A 1 104 ? 0.417 -7.030 18.574 1.00 89.75 104 GLU A N 1
ATOM 849 C CA . GLU A 1 104 ? -0.753 -6.259 18.977 1.00 89.75 104 GLU A CA 1
ATOM 850 C C . GLU A 1 104 ? -0.467 -4.754 18.869 1.00 89.75 104 GLU A C 1
ATOM 852 O O . GLU A 1 104 ? 0.509 -4.228 19.412 1.00 89.75 104 GLU A O 1
ATOM 857 N N . ARG A 1 105 ? -1.351 -4.042 18.165 1.00 93.38 105 ARG A N 1
ATOM 858 C CA . ARG A 1 105 ? -1.296 -2.586 18.038 1.00 93.38 105 ARG A CA 1
ATOM 859 C C . ARG A 1 105 ? -2.368 -1.975 18.922 1.00 93.38 105 ARG A C 1
ATOM 861 O O . ARG A 1 105 ? -3.561 -2.094 18.640 1.00 93.38 105 ARG A O 1
ATOM 868 N N . LYS A 1 106 ? -1.922 -1.335 20.002 1.00 92.56 106 LYS A N 1
ATOM 869 C CA . LYS A 1 106 ? -2.786 -0.764 21.034 1.00 92.56 106 LYS A CA 1
ATOM 870 C C . LYS A 1 106 ? -2.517 0.723 21.233 1.00 92.56 106 LYS A C 1
ATOM 872 O O . LYS A 1 106 ? -1.368 1.151 21.306 1.00 92.56 106 LYS A O 1
ATOM 877 N N . ILE A 1 107 ? -3.593 1.494 21.352 1.00 93.19 107 ILE A N 1
ATOM 878 C CA . ILE A 1 107 ? -3.586 2.946 21.540 1.00 93.19 107 ILE A CA 1
ATOM 879 C C . ILE A 1 107 ? -4.576 3.261 22.661 1.00 93.19 107 ILE A C 1
ATOM 881 O O . ILE A 1 107 ? -5.786 3.320 22.441 1.00 93.19 107 ILE A O 1
ATOM 885 N N . GLY A 1 108 ? -4.083 3.402 23.893 1.00 89.75 108 GLY A N 1
ATOM 886 C CA . GLY A 1 108 ? -4.960 3.506 25.061 1.00 89.75 108 GLY A CA 1
ATOM 887 C C . GLY A 1 108 ? -5.853 2.267 25.186 1.00 89.75 108 GLY A C 1
ATOM 888 O O . GLY A 1 108 ? -5.349 1.166 25.405 1.00 89.75 108 GLY A O 1
ATOM 889 N N . ASN A 1 109 ? -7.165 2.439 25.028 1.00 92.12 109 ASN A N 1
ATOM 890 C CA . ASN A 1 109 ? -8.157 1.360 25.049 1.00 92.12 109 ASN A CA 1
ATOM 891 C C . ASN A 1 109 ? -8.546 0.813 23.661 1.00 92.12 109 ASN A C 1
ATOM 893 O O . ASN A 1 109 ? -9.394 -0.071 23.577 1.00 92.12 109 ASN A O 1
ATOM 897 N N . ILE A 1 110 ? -7.943 1.318 22.583 1.00 95.88 110 ILE A N 1
ATOM 898 C CA . ILE A 1 110 ? -8.208 0.879 21.210 1.00 95.88 110 ILE A CA 1
ATOM 899 C C . ILE A 1 110 ? -7.196 -0.197 20.825 1.00 95.88 110 ILE A C 1
ATOM 901 O O . ILE A 1 110 ? -5.991 0.047 20.881 1.00 95.88 110 ILE A O 1
ATOM 905 N N . ILE A 1 111 ? -7.668 -1.357 20.380 1.00 96.69 111 ILE A N 1
ATOM 906 C CA . ILE A 1 111 ? -6.843 -2.421 19.804 1.00 96.69 111 ILE A CA 1
ATOM 907 C C . ILE A 1 111 ? -7.167 -2.532 18.315 1.00 96.69 111 ILE A C 1
ATOM 909 O O . ILE A 1 111 ? -8.321 -2.741 17.940 1.00 96.69 111 ILE A O 1
ATOM 913 N N . ILE A 1 112 ? -6.158 -2.424 17.452 1.00 96.69 112 ILE A N 1
ATOM 914 C CA . ILE A 1 112 ? -6.321 -2.624 16.009 1.00 96.69 112 ILE A CA 1
ATOM 915 C C . ILE A 1 112 ? -6.265 -4.125 15.727 1.00 96.69 112 ILE A C 1
ATOM 917 O O . ILE A 1 112 ? -5.226 -4.760 15.884 1.00 96.69 112 ILE A O 1
ATOM 921 N N . LYS A 1 113 ? -7.398 -4.697 15.316 1.00 96.56 113 LYS A N 1
ATOM 922 C CA . LYS A 1 113 ? -7.544 -6.134 15.049 1.00 96.56 113 LYS A CA 1
ATOM 923 C C . LYS A 1 113 ? -7.226 -6.497 13.605 1.00 96.56 113 LYS A C 1
ATOM 925 O O . LYS A 1 113 ? -6.743 -7.592 13.349 1.00 96.56 113 LYS A O 1
ATOM 930 N N . ASN A 1 114 ? -7.549 -5.619 12.657 1.00 96.38 114 ASN A N 1
ATOM 931 C CA . ASN A 1 114 ? -7.277 -5.853 11.242 1.00 96.38 114 ASN A CA 1
ATOM 932 C C . ASN A 1 114 ? -7.190 -4.537 10.461 1.00 96.38 114 ASN A C 1
ATOM 934 O O . ASN A 1 114 ? -7.899 -3.585 10.784 1.00 96.38 114 ASN A O 1
ATOM 938 N N . ILE A 1 115 ? -6.388 -4.521 9.399 1.00 96.12 115 ILE A N 1
ATOM 939 C CA . ILE A 1 115 ? -6.340 -3.468 8.382 1.00 96.12 115 ILE A CA 1
ATOM 940 C C . ILE A 1 115 ? -6.343 -4.174 7.026 1.00 96.12 115 ILE A C 1
ATOM 942 O O . ILE A 1 115 ? -5.559 -5.094 6.792 1.00 96.12 115 ILE A O 1
ATOM 946 N N . THR A 1 116 ? -7.248 -3.796 6.128 1.00 95.81 116 THR A N 1
ATOM 947 C CA . THR A 1 116 ? -7.366 -4.440 4.816 1.00 95.81 116 THR A CA 1
ATOM 948 C C . THR A 1 116 ? -7.747 -3.430 3.748 1.00 95.81 116 THR A C 1
ATOM 950 O O . THR A 1 116 ? -8.813 -2.823 3.802 1.00 95.81 116 THR A O 1
ATOM 953 N N . LEU A 1 117 ? -6.899 -3.290 2.735 1.00 96.75 117 LEU A N 1
ATOM 954 C CA . LEU A 1 117 ? -7.248 -2.689 1.459 1.00 96.75 117 LEU A CA 1
ATOM 955 C C . LEU A 1 117 ? -8.238 -3.607 0.738 1.00 96.75 117 LEU A C 1
ATOM 957 O O . LEU A 1 117 ? -7.876 -4.667 0.222 1.00 96.75 117 LEU A O 1
ATOM 961 N N . VAL A 1 118 ? -9.505 -3.201 0.727 1.00 97.12 118 VAL A N 1
ATOM 962 C CA . VAL A 1 118 ? -10.611 -3.993 0.176 1.00 97.12 118 VAL A CA 1
ATOM 963 C C . VAL A 1 118 ? -10.608 -3.916 -1.343 1.00 97.12 118 VAL A C 1
ATOM 965 O O . VAL A 1 118 ? -10.699 -4.938 -2.033 1.00 97.12 118 VAL A O 1
ATOM 968 N N . LYS A 1 119 ? -10.514 -2.690 -1.859 1.00 97.44 119 LYS A N 1
ATOM 969 C CA . LYS A 1 119 ? -10.454 -2.399 -3.286 1.00 97.44 119 LYS A CA 1
ATOM 970 C C . LYS A 1 119 ? -9.923 -1.001 -3.558 1.00 97.44 119 LYS A C 1
ATOM 972 O O . LYS A 1 119 ? -10.004 -0.122 -2.700 1.00 97.44 119 LYS A O 1
ATOM 977 N N . PHE A 1 120 ? -9.481 -0.786 -4.783 1.00 98.00 120 PHE A N 1
ATOM 978 C CA . PHE A 1 120 ? -9.303 0.548 -5.328 1.00 98.00 120 PHE A CA 1
ATOM 979 C C . PHE A 1 120 ? -10.603 1.065 -5.960 1.00 98.00 120 PHE A C 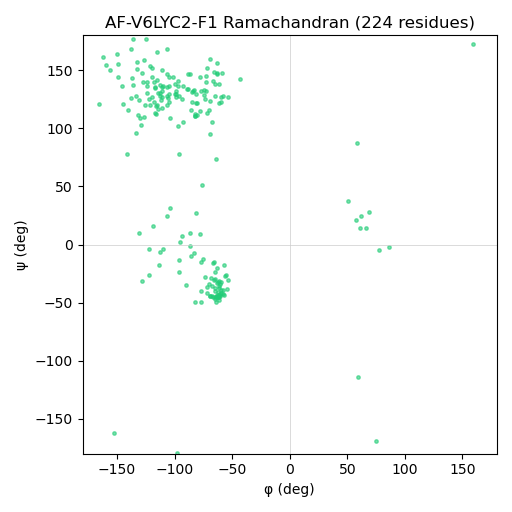1
ATOM 981 O O . PHE A 1 120 ? -11.426 0.316 -6.489 1.00 98.00 120 PHE A O 1
ATOM 988 N N . HIS A 1 121 ? -10.792 2.371 -5.855 1.00 95.81 121 HIS A N 1
ATOM 989 C CA . HIS A 1 121 ? -11.765 3.182 -6.569 1.00 95.81 121 HIS A CA 1
ATOM 990 C C . HIS A 1 121 ? -11.005 4.161 -7.460 1.00 95.81 121 HIS A C 1
ATOM 992 O O . HIS A 1 121 ? -9.835 4.440 -7.221 1.00 95.81 121 HIS A O 1
ATOM 998 N N . ASN A 1 122 ? -11.698 4.781 -8.411 1.00 88.81 122 ASN A N 1
ATOM 999 C CA . ASN A 1 122 ? -11.146 5.858 -9.235 1.00 88.81 122 ASN A CA 1
ATOM 1000 C C . ASN A 1 122 ? -10.622 7.067 -8.431 1.00 88.81 122 ASN A C 1
ATOM 1002 O O . ASN A 1 122 ? -9.874 7.875 -8.972 1.00 88.81 122 ASN A O 1
ATOM 1006 N N . THR A 1 123 ? -11.016 7.205 -7.164 1.00 88.38 123 THR A N 1
ATOM 1007 C CA . THR A 1 123 ? -10.616 8.305 -6.277 1.00 88.38 123 THR A CA 1
ATOM 1008 C C . THR A 1 123 ? -9.671 7.886 -5.148 1.00 88.38 123 THR A C 1
ATOM 1010 O O . THR A 1 123 ? -9.267 8.748 -4.373 1.00 88.38 123 THR A O 1
ATOM 1013 N N . GLY A 1 124 ? -9.346 6.596 -4.994 1.00 95.50 124 GLY A N 1
ATOM 1014 C CA . GLY A 1 124 ? -8.538 6.143 -3.859 1.00 95.50 124 GLY A CA 1
ATOM 1015 C C . GLY A 1 124 ? -8.637 4.660 -3.507 1.00 95.50 124 GLY A C 1
ATOM 1016 O O . GLY A 1 124 ? -9.469 3.907 -4.003 1.00 95.50 124 GLY A O 1
ATOM 1017 N N . ALA A 1 125 ? -7.785 4.254 -2.581 1.00 97.50 125 ALA A N 1
ATOM 1018 C CA . ALA A 1 125 ? -7.767 2.985 -1.880 1.00 97.50 125 ALA A CA 1
ATOM 1019 C C . ALA A 1 125 ? -8.834 2.956 -0.772 1.00 97.50 125 ALA A C 1
ATOM 1021 O O . ALA A 1 125 ? -8.735 3.694 0.209 1.00 97.50 125 ALA A O 1
ATOM 1022 N N . LYS A 1 126 ? -9.841 2.080 -0.894 1.00 98.25 126 LYS A N 1
ATOM 1023 C CA . LYS A 1 126 ? -10.786 1.808 0.198 1.00 98.25 126 LYS A CA 1
ATOM 1024 C C . LYS A 1 126 ? -10.148 0.832 1.183 1.00 98.25 126 LYS A C 1
ATOM 1026 O O . LYS A 1 126 ? -10.011 -0.356 0.875 1.00 98.25 126 LYS A O 1
ATOM 1031 N N . VAL A 1 127 ? -9.834 1.313 2.380 1.00 97.94 127 VAL A N 1
ATOM 1032 C CA . VAL A 1 127 ? -9.264 0.504 3.463 1.00 97.94 127 VAL A CA 1
ATOM 1033 C C . VAL A 1 127 ? -10.279 0.335 4.584 1.00 97.94 127 VAL A C 1
ATOM 1035 O O . VAL A 1 127 ? -10.889 1.300 5.032 1.00 97.94 127 VAL A O 1
ATOM 1038 N N . GLU A 1 128 ? -10.453 -0.893 5.055 1.00 98.12 128 GLU A N 1
ATOM 1039 C CA . GLU A 1 128 ? -11.247 -1.200 6.241 1.00 98.12 128 GLU A CA 1
ATOM 1040 C C . GLU A 1 128 ? -10.327 -1.525 7.417 1.00 98.12 128 GLU A C 1
ATOM 1042 O O . GLU A 1 128 ? -9.421 -2.355 7.315 1.00 98.12 128 GLU A O 1
ATOM 1047 N N . VAL A 1 129 ? -10.576 -0.868 8.547 1.00 97.75 129 VAL A N 1
ATOM 1048 C CA . VAL A 1 129 ? -9.863 -1.066 9.808 1.00 97.75 129 VAL A CA 1
ATOM 1049 C C . VAL A 1 129 ? -10.849 -1.608 10.832 1.00 97.75 129 VAL A C 1
ATOM 1051 O O . VAL A 1 129 ? -11.844 -0.958 11.152 1.00 97.75 129 VAL A O 1
ATOM 1054 N N . LYS A 1 130 ? -10.573 -2.798 11.365 1.00 97.88 130 LYS A N 1
ATOM 1055 C CA . LYS A 1 130 ? -11.348 -3.383 12.464 1.00 97.88 130 LYS A CA 1
ATOM 1056 C C . LYS A 1 130 ? -10.657 -3.085 13.781 1.00 97.88 130 LYS A C 1
ATOM 1058 O O . LYS A 1 130 ? -9.474 -3.383 13.942 1.00 97.88 130 LYS A O 1
ATOM 1063 N N . LEU A 1 131 ? -11.411 -2.525 14.713 1.00 97.44 131 LEU A N 1
ATOM 1064 C CA . LEU A 1 131 ? -10.953 -2.123 16.033 1.00 97.44 131 LEU A CA 1
ATOM 1065 C C . LEU A 1 131 ? -11.755 -2.845 17.107 1.00 97.44 131 LEU A C 1
ATOM 1067 O O . LEU A 1 131 ? -12.918 -3.178 16.898 1.00 97.44 131 LEU A O 1
ATOM 1071 N N . ASP A 1 132 ? -11.144 -3.014 18.265 1.00 96.88 132 ASP A N 1
ATOM 1072 C CA . ASP A 1 132 ? -11.794 -3.376 19.518 1.00 96.88 132 ASP A CA 1
ATOM 1073 C C . ASP A 1 132 ? -11.570 -2.226 20.502 1.00 96.88 132 ASP A C 1
ATOM 1075 O O . ASP A 1 132 ? -10.430 -1.812 20.725 1.00 96.88 132 ASP A O 1
ATOM 1079 N N . VAL A 1 133 ? -12.659 -1.663 21.015 1.00 96.19 133 VAL A N 1
ATOM 1080 C CA . VAL A 1 133 ? -12.651 -0.546 21.958 1.00 96.19 133 VAL A CA 1
ATOM 1081 C C . VAL A 1 133 ? -13.487 -0.954 23.158 1.00 96.19 133 VAL A C 1
ATOM 1083 O O . VAL A 1 133 ? -14.701 -1.113 23.049 1.00 96.19 133 VAL A O 1
ATOM 1086 N N . ASP A 1 134 ? -12.818 -1.171 24.290 1.00 92.00 134 ASP A N 1
ATOM 1087 C CA . ASP A 1 134 ? -13.434 -1.661 25.531 1.00 92.00 134 ASP A CA 1
ATOM 1088 C C . ASP A 1 134 ? -14.295 -2.931 25.338 1.00 92.00 134 ASP A C 1
ATOM 1090 O O . ASP A 1 134 ? -15.355 -3.082 25.944 1.00 92.00 134 ASP A O 1
ATOM 1094 N N . GLY A 1 135 ? -13.864 -3.853 24.468 1.00 91.81 135 GLY A N 1
ATOM 1095 C CA . GLY A 1 135 ? -14.575 -5.100 24.169 1.00 91.81 135 GLY A CA 1
ATOM 1096 C C . GLY A 1 135 ? -15.636 -4.976 23.072 1.00 91.81 135 GLY A C 1
ATOM 1097 O O . GLY A 1 135 ? -16.252 -5.977 22.703 1.00 91.81 135 GLY A O 1
ATOM 1098 N N . THR A 1 136 ? -15.862 -3.776 22.528 1.00 94.38 136 THR A N 1
ATOM 1099 C CA . THR A 1 136 ? -16.799 -3.548 21.421 1.00 94.38 136 THR A CA 1
ATOM 1100 C C . THR A 1 136 ? -16.055 -3.481 20.094 1.00 94.38 136 THR A C 1
ATOM 1102 O O . THR A 1 136 ? -15.117 -2.705 19.922 1.00 94.38 136 THR A O 1
ATOM 1105 N N . THR A 1 137 ? -16.488 -4.282 19.119 1.00 96.50 137 THR A N 1
ATOM 1106 C CA . THR A 1 137 ? -15.890 -4.270 17.779 1.00 96.50 137 THR A CA 1
ATOM 1107 C C . THR A 1 137 ? -16.453 -3.132 16.932 1.00 96.50 137 THR A C 1
ATOM 1109 O O . THR A 1 137 ? -17.664 -3.016 16.755 1.00 96.50 137 THR A O 1
ATOM 1112 N N . HIS A 1 138 ? -15.564 -2.348 16.329 1.00 97.06 138 HIS A N 1
ATOM 1113 C CA . HIS A 1 138 ? -15.892 -1.299 15.369 1.00 97.06 138 HIS A CA 1
ATOM 1114 C C . HIS A 1 138 ? -15.231 -1.592 14.022 1.00 97.06 138 HIS A C 1
ATOM 1116 O O . HIS A 1 138 ? -14.106 -2.085 13.966 1.00 97.06 138 HIS A O 1
ATOM 1122 N N . THR A 1 139 ? -15.912 -1.264 12.926 1.00 97.75 139 THR A N 1
ATOM 1123 C CA . THR A 1 139 ? -15.316 -1.277 11.583 1.00 97.75 139 THR A CA 1
ATOM 1124 C C . THR A 1 139 ? -15.316 0.142 11.044 1.00 97.75 139 THR A C 1
ATOM 1126 O O . THR A 1 139 ? -16.371 0.755 10.910 1.00 97.75 139 THR A O 1
ATOM 1129 N N . LEU A 1 140 ? -14.128 0.658 10.755 1.00 97.88 140 LEU A N 1
ATOM 1130 C CA . LEU A 1 140 ? -13.917 1.967 10.160 1.00 97.88 140 LEU A CA 1
ATOM 1131 C C . LEU A 1 140 ? -13.542 1.799 8.691 1.00 97.88 140 LEU A C 1
ATOM 1133 O O . LEU A 1 140 ? -12.724 0.946 8.354 1.00 97.88 140 LEU A O 1
ATOM 1137 N N . THR A 1 141 ? -14.119 2.616 7.818 1.00 98.06 141 THR A N 1
ATOM 1138 C CA . THR A 1 141 ? -13.774 2.663 6.396 1.00 98.06 141 THR A CA 1
ATOM 1139 C C . THR A 1 141 ? -13.076 3.973 6.077 1.00 98.06 141 THR A C 1
ATOM 1141 O O . THR A 1 141 ? -13.625 5.046 6.324 1.00 98.06 141 THR A O 1
ATOM 1144 N N . TYR A 1 142 ? -11.904 3.866 5.468 1.00 97.19 142 TYR A N 1
ATOM 1145 C CA . TYR A 1 142 ? -11.086 4.964 4.974 1.00 97.19 142 TYR A CA 1
ATOM 1146 C C . TYR A 1 142 ? -11.062 4.953 3.446 1.00 97.19 142 TYR A C 1
ATOM 1148 O O . TYR A 1 142 ? -11.164 3.886 2.829 1.00 97.19 142 TYR A O 1
ATOM 1156 N N . LEU A 1 143 ? -10.914 6.129 2.837 1.00 97.19 143 LEU A N 1
ATOM 1157 C CA . LEU A 1 143 ? -10.701 6.275 1.398 1.00 97.19 143 LEU A CA 1
ATOM 1158 C C . LEU A 1 143 ? -9.488 7.163 1.149 1.00 97.19 143 LEU A C 1
ATOM 1160 O O . LEU A 1 143 ? -9.575 8.385 1.245 1.00 97.19 143 LEU A O 1
ATOM 1164 N N . GLU A 1 144 ? -8.371 6.541 0.803 1.00 95.31 144 GLU A N 1
ATOM 1165 C CA . GLU A 1 144 ? -7.076 7.212 0.780 1.00 95.31 144 GLU A CA 1
ATOM 1166 C C . GLU A 1 144 ? -6.488 7.310 -0.619 1.00 95.31 144 GLU A C 1
ATOM 1168 O O . GLU A 1 144 ? -6.550 6.340 -1.374 1.00 95.31 144 GLU A O 1
ATOM 1173 N N . PRO A 1 145 ? -5.829 8.418 -0.977 1.00 94.44 145 PRO A N 1
ATOM 1174 C CA . PRO A 1 145 ? -4.971 8.407 -2.145 1.00 94.44 145 PRO A CA 1
ATOM 1175 C C . PRO A 1 145 ? -3.789 7.458 -1.906 1.00 94.44 145 PRO A C 1
ATOM 1177 O O . PRO A 1 145 ? -3.174 7.465 -0.837 1.00 94.44 145 PRO A O 1
ATOM 1180 N N . VAL A 1 146 ? -3.431 6.672 -2.923 1.00 94.00 146 VAL A N 1
ATOM 1181 C CA . VAL A 1 146 ? -2.113 6.030 -2.938 1.00 94.00 146 VAL A CA 1
ATOM 1182 C C . VAL A 1 146 ? -1.089 7.101 -3.277 1.00 94.00 146 VAL A C 1
ATOM 1184 O O . VAL A 1 146 ? -1.248 7.827 -4.257 1.00 94.00 146 VAL A O 1
ATOM 1187 N N . VAL A 1 147 ? -0.042 7.210 -2.467 1.00 90.50 147 VAL A N 1
ATOM 1188 C CA . VAL A 1 147 ? 1.025 8.191 -2.673 1.00 90.50 147 VAL A CA 1
ATOM 1189 C C . VAL A 1 147 ? 2.324 7.498 -3.037 1.00 90.50 147 VAL A C 1
ATOM 1191 O O . VAL A 1 147 ? 2.699 6.498 -2.422 1.00 90.50 147 VAL A O 1
ATOM 1194 N N . PHE A 1 148 ? 3.023 8.062 -4.019 1.00 90.38 148 PHE A N 1
ATOM 1195 C CA . PHE A 1 148 ? 4.409 7.727 -4.300 1.00 90.38 148 PHE A CA 1
ATOM 1196 C C . PHE A 1 148 ? 5.329 8.775 -3.677 1.00 90.38 148 PHE A C 1
ATOM 1198 O O . PHE A 1 148 ? 5.119 9.979 -3.826 1.00 90.38 148 PHE A O 1
ATOM 1205 N N . GLY A 1 149 ? 6.355 8.314 -2.977 1.00 88.12 149 GLY A N 1
ATOM 1206 C CA . GLY A 1 149 ? 7.399 9.156 -2.416 1.00 88.12 149 GLY A CA 1
ATOM 1207 C C . GLY A 1 149 ? 8.774 8.541 -2.611 1.00 88.12 149 GLY A C 1
ATOM 1208 O O . GLY A 1 149 ? 8.907 7.369 -2.959 1.00 88.12 149 GLY A O 1
ATOM 1209 N N . LEU A 1 150 ? 9.800 9.345 -2.345 1.00 85.88 150 LEU A N 1
ATOM 1210 C CA . LEU A 1 150 ? 11.178 8.880 -2.278 1.00 85.88 150 LEU A CA 1
ATOM 1211 C C . LEU A 1 150 ? 11.663 8.955 -0.840 1.00 85.88 150 LEU A C 1
ATOM 1213 O O . LEU A 1 150 ? 11.454 9.957 -0.155 1.00 85.88 150 LEU A O 1
ATOM 1217 N N . GLN A 1 151 ? 12.340 7.903 -0.408 1.00 82.25 151 GLN A N 1
ATOM 1218 C CA . GLN A 1 151 ? 13.060 7.868 0.850 1.00 82.25 151 GLN A CA 1
ATOM 1219 C C . GLN A 1 151 ? 14.539 7.681 0.541 1.00 82.25 151 GLN A C 1
ATOM 1221 O O . GLN A 1 151 ? 14.948 6.622 0.068 1.00 82.25 151 GLN A O 1
ATOM 1226 N N . ARG A 1 152 ? 15.350 8.699 0.838 1.00 77.44 152 ARG A N 1
ATOM 1227 C CA . ARG A 1 152 ? 16.802 8.561 0.760 1.00 77.44 152 ARG A CA 1
ATOM 1228 C C . ARG A 1 152 ? 17.292 7.713 1.922 1.00 77.44 152 ARG A C 1
ATOM 1230 O O . ARG A 1 152 ? 17.010 8.018 3.084 1.00 77.44 152 ARG A O 1
ATOM 1237 N N . ILE A 1 153 ? 18.023 6.662 1.589 1.00 71.81 153 ILE A N 1
ATOM 1238 C CA . ILE A 1 153 ? 18.713 5.791 2.533 1.00 71.81 153 ILE A CA 1
ATOM 1239 C C . ILE A 1 153 ? 20.220 6.088 2.458 1.00 71.81 153 ILE A C 1
ATOM 1241 O O . ILE A 1 153 ? 20.683 6.845 1.599 1.00 71.81 153 ILE A O 1
ATOM 1245 N N . LYS A 1 154 ? 20.979 5.557 3.424 1.00 65.25 154 LYS A N 1
ATOM 1246 C CA . LYS A 1 154 ? 22.443 5.654 3.507 1.00 65.25 154 LYS A CA 1
ATOM 1247 C C . LYS A 1 154 ? 23.093 5.424 2.128 1.00 65.25 154 LYS A C 1
ATOM 1249 O O . LYS A 1 154 ? 22.614 4.606 1.351 1.00 65.25 154 LYS A O 1
ATOM 1254 N N . ASP A 1 155 ? 24.163 6.168 1.845 1.00 63.12 155 ASP A N 1
ATOM 1255 C CA . ASP A 1 155 ? 24.936 6.102 0.593 1.00 63.12 155 ASP A CA 1
ATOM 1256 C C . ASP A 1 155 ? 24.205 6.618 -0.674 1.00 63.12 155 ASP A C 1
ATOM 1258 O O . ASP A 1 155 ? 24.531 6.226 -1.790 1.00 63.12 155 ASP A O 1
ATOM 1262 N N . ASN A 1 156 ? 23.262 7.563 -0.518 1.00 58.75 156 ASN A N 1
ATOM 1263 C CA . ASN A 1 156 ? 22.528 8.247 -1.607 1.00 58.75 156 ASN A CA 1
ATOM 1264 C C . ASN A 1 156 ? 21.662 7.336 -2.494 1.00 58.75 156 ASN A C 1
ATOM 1266 O O . ASN A 1 156 ? 21.347 7.695 -3.629 1.00 58.75 156 ASN A O 1
ATOM 1270 N N . VAL A 1 157 ? 21.235 6.184 -1.982 1.00 67.44 157 VAL A N 1
ATOM 1271 C CA . VAL A 1 157 ? 20.271 5.340 -2.689 1.00 67.44 157 VAL A CA 1
ATOM 1272 C C . VAL A 1 157 ? 18.860 5.821 -2.354 1.00 67.44 157 VAL A C 1
ATOM 1274 O O . VAL A 1 157 ? 18.433 5.782 -1.197 1.00 67.44 157 VAL A O 1
ATOM 1277 N N . ASP A 1 158 ? 18.140 6.299 -3.367 1.00 75.81 158 ASP A N 1
ATOM 1278 C CA . ASP A 1 158 ? 16.741 6.698 -3.233 1.00 75.81 158 ASP A CA 1
ATOM 1279 C C . ASP A 1 158 ? 15.846 5.467 -3.409 1.00 75.81 158 ASP A C 1
ATOM 1281 O O . ASP A 1 158 ? 15.909 4.779 -4.428 1.00 75.81 158 ASP A O 1
ATOM 1285 N N . PHE A 1 159 ? 15.021 5.164 -2.408 1.00 82.19 159 PHE A N 1
ATOM 1286 C CA . PHE A 1 159 ? 14.006 4.115 -2.486 1.00 82.19 159 PHE A CA 1
ATOM 1287 C C . PHE A 1 159 ? 12.650 4.708 -2.827 1.00 82.19 159 PHE A C 1
ATOM 1289 O O . PHE A 1 159 ? 12.242 5.723 -2.261 1.00 82.19 159 PHE A O 1
ATOM 1296 N N . GLY A 1 160 ? 11.947 4.038 -3.736 1.00 85.88 160 GLY A N 1
ATOM 1297 C CA . GLY A 1 160 ? 10.551 4.321 -4.018 1.00 85.88 160 GLY A CA 1
ATOM 1298 C C . GLY A 1 160 ? 9.687 3.827 -2.866 1.00 85.88 160 GLY A C 1
ATOM 1299 O O . GLY A 1 160 ? 9.932 2.759 -2.306 1.00 85.88 160 GLY A O 1
ATOM 1300 N N . ARG A 1 161 ? 8.674 4.602 -2.501 1.00 88.88 161 ARG A N 1
ATOM 1301 C CA . ARG A 1 161 ? 7.747 4.268 -1.426 1.00 88.88 161 ARG A CA 1
ATOM 1302 C C . ARG A 1 161 ? 6.325 4.441 -1.916 1.00 88.88 161 ARG A C 1
ATOM 1304 O O . ARG A 1 161 ? 5.961 5.536 -2.337 1.00 88.88 161 ARG A O 1
ATOM 1311 N N . PHE A 1 162 ? 5.531 3.384 -1.809 1.00 90.56 162 PHE A N 1
ATOM 1312 C CA . PHE A 1 162 ? 4.104 3.403 -2.113 1.00 90.56 162 PHE A CA 1
ATOM 1313 C C . PHE A 1 162 ? 3.325 3.240 -0.816 1.00 90.56 162 PHE A C 1
ATOM 1315 O O . PHE A 1 162 ? 3.463 2.220 -0.135 1.00 90.56 162 PHE A O 1
ATOM 1322 N N . GLY A 1 163 ? 2.542 4.256 -0.466 1.00 90.12 163 GLY A N 1
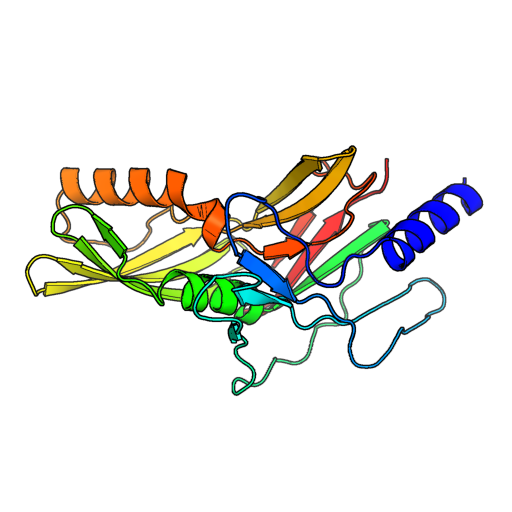ATOM 1323 C CA . GLY A 1 163 ? 1.873 4.315 0.828 1.00 90.12 163 GLY A CA 1
ATOM 1324 C C . GLY A 1 163 ? 0.400 4.671 0.751 1.00 90.12 163 GLY A C 1
ATOM 1325 O O . GLY A 1 163 ? -0.060 5.301 -0.203 1.00 90.12 163 GLY A O 1
ATOM 1326 N N . VAL A 1 164 ? -0.320 4.271 1.796 1.00 91.69 164 VAL A N 1
ATOM 1327 C CA . VAL A 1 164 ? -1.742 4.551 2.020 1.00 91.69 164 VAL A CA 1
ATOM 1328 C C . VAL A 1 164 ? -1.892 5.064 3.450 1.00 91.69 164 VAL A C 1
ATOM 1330 O O . VAL A 1 164 ? -1.660 4.323 4.401 1.00 91.69 164 VAL A O 1
ATOM 1333 N N . ARG A 1 165 ? -2.237 6.344 3.621 1.00 88.94 165 ARG A N 1
ATOM 1334 C CA . ARG A 1 165 ? -2.235 7.007 4.936 1.00 88.94 165 ARG A CA 1
ATOM 1335 C C . ARG A 1 165 ? -3.630 7.004 5.538 1.00 88.94 165 ARG A C 1
ATOM 1337 O O . ARG A 1 165 ? -4.413 7.837 5.139 1.00 88.94 165 ARG A O 1
ATOM 1344 N N . LEU A 1 166 ? -3.934 6.128 6.493 1.00 91.06 166 LEU A N 1
ATOM 1345 C CA . LEU A 1 166 ? -5.269 5.969 7.108 1.00 91.06 166 LEU A CA 1
ATOM 1346 C C . LEU A 1 166 ? -5.743 7.219 7.893 1.00 91.06 166 LEU A C 1
ATOM 1348 O O . LEU A 1 166 ? -5.748 7.245 9.122 1.00 91.06 166 LEU A O 1
ATOM 1352 N N . THR A 1 167 ? -6.131 8.270 7.176 1.00 87.88 167 THR A N 1
ATOM 1353 C CA . THR A 1 167 ? -6.378 9.637 7.656 1.00 87.88 167 THR A CA 1
ATOM 1354 C C . THR A 1 167 ? -7.747 10.176 7.230 1.00 87.88 167 THR A C 1
ATOM 1356 O O . THR A 1 167 ? -8.377 10.917 7.982 1.00 87.88 167 THR A O 1
ATOM 1359 N N . ASN A 1 168 ? -8.258 9.762 6.074 1.00 92.69 168 ASN A N 1
ATOM 1360 C CA . ASN A 1 168 ? -9.544 10.137 5.508 1.00 92.69 168 ASN A CA 1
ATOM 1361 C C . ASN A 1 168 ? -10.634 9.099 5.831 1.00 92.69 168 ASN A C 1
ATOM 1363 O O . ASN A 1 168 ? -11.011 8.259 5.007 1.00 92.69 168 ASN A O 1
ATOM 1367 N N . LEU A 1 169 ? -11.138 9.154 7.066 1.00 95.50 169 LEU A N 1
ATOM 1368 C CA . LEU A 1 169 ? -12.257 8.331 7.533 1.00 95.50 169 LEU A CA 1
ATOM 1369 C C . LEU A 1 169 ? -13.569 8.757 6.850 1.00 95.50 169 LEU A C 1
ATOM 1371 O O . LEU A 1 169 ? -13.993 9.901 6.997 1.00 95.50 169 LEU A O 1
ATOM 1375 N N . ILE A 1 170 ? -14.245 7.822 6.176 1.00 95.94 170 ILE A N 1
ATOM 1376 C CA . ILE A 1 170 ? -15.512 8.075 5.463 1.00 95.94 170 ILE A CA 1
ATOM 1377 C C . ILE A 1 170 ? -16.723 7.349 6.058 1.00 95.94 170 ILE A C 1
ATOM 1379 O O . ILE A 1 170 ? -17.858 7.704 5.752 1.00 95.94 170 ILE A O 1
ATOM 1383 N N . SER A 1 171 ? -16.517 6.319 6.883 1.00 96.25 171 SER A N 1
ATOM 1384 C CA . SER A 1 171 ? -17.623 5.664 7.588 1.00 96.25 171 SER A CA 1
ATOM 1385 C C . SER A 1 171 ? -18.071 6.482 8.792 1.00 96.25 171 SER A C 1
ATOM 1387 O O . SER A 1 171 ? -17.236 6.996 9.541 1.00 96.25 171 SER A O 1
ATOM 1389 N N . GLU A 1 172 ? -19.373 6.476 9.066 1.00 94.06 172 GLU A N 1
ATOM 1390 C CA . GLU A 1 172 ? -19.885 6.895 10.369 1.00 94.06 172 GLU A CA 1
ATOM 1391 C C . GLU A 1 172 ? -19.301 6.027 11.492 1.00 94.06 172 GLU A C 1
ATOM 1393 O O . GLU A 1 172 ? -18.999 4.845 11.310 1.00 94.06 172 GLU A O 1
ATOM 1398 N N . THR A 1 173 ? -19.105 6.624 12.666 1.00 93.62 173 THR A N 1
ATOM 1399 C CA . THR A 1 173 ? -18.510 5.931 13.806 1.00 93.62 173 THR A CA 1
ATOM 1400 C C . THR A 1 173 ? -19.033 6.468 15.128 1.00 93.62 173 THR A C 1
ATOM 1402 O O . THR A 1 173 ? -19.249 7.668 15.294 1.00 93.62 173 THR A O 1
ATOM 1405 N N . THR A 1 174 ? -19.186 5.567 16.094 1.00 93.31 174 THR A N 1
ATOM 1406 C CA . THR A 1 174 ? -19.550 5.890 17.477 1.00 93.31 174 THR A CA 1
ATOM 1407 C C . THR A 1 174 ? -18.334 6.214 18.347 1.00 93.31 174 THR A C 1
ATOM 1409 O O . THR A 1 174 ? -18.497 6.516 19.526 1.00 93.31 174 THR A O 1
ATOM 1412 N N . LEU A 1 175 ? -17.112 6.151 17.797 1.00 94.12 175 LEU A N 1
ATOM 1413 C CA . LEU A 1 175 ? -15.901 6.525 18.526 1.00 94.12 175 LEU A CA 1
ATOM 1414 C C . LEU A 1 175 ? -15.957 7.993 18.945 1.00 94.12 175 LEU A C 1
ATOM 1416 O O . LEU A 1 175 ? -16.324 8.867 18.153 1.00 94.12 175 LEU A O 1
ATOM 1420 N N . THR A 1 176 ? -15.530 8.273 20.174 1.00 94.81 176 THR A N 1
ATOM 1421 C CA . THR A 1 176 ? -15.467 9.641 20.698 1.00 94.81 176 THR A CA 1
ATOM 1422 C C . THR A 1 176 ? -14.474 10.501 19.900 1.00 94.81 176 THR A C 1
ATOM 1424 O O . THR A 1 176 ? -13.529 9.973 19.305 1.00 94.81 176 THR A O 1
ATOM 1427 N N . PRO A 1 177 ? -14.617 11.840 19.903 1.00 94.38 177 PRO A N 1
ATOM 1428 C CA . PRO A 1 177 ? -13.661 12.728 19.238 1.00 94.38 177 PRO A CA 1
ATOM 1429 C C . PRO A 1 177 ? -12.207 12.512 19.685 1.00 94.38 177 PRO A C 1
ATOM 1431 O O . PRO A 1 177 ? -11.305 12.537 18.850 1.00 94.38 177 PRO A O 1
ATOM 1434 N N . ALA A 1 178 ? -11.987 12.244 20.977 1.00 93.62 178 ALA A N 1
ATOM 1435 C CA . ALA A 1 178 ? -10.663 11.958 21.522 1.00 93.62 178 ALA A CA 1
ATOM 1436 C C . ALA A 1 178 ? -10.076 10.658 20.948 1.00 93.62 178 ALA A C 1
ATOM 1438 O O . ALA A 1 178 ? -8.948 10.664 20.467 1.00 93.62 178 ALA A O 1
ATOM 1439 N N . GLN A 1 179 ? -10.861 9.575 20.904 1.00 94.50 179 GLN A N 1
ATOM 1440 C CA . GLN A 1 179 ? -10.438 8.299 20.313 1.00 94.50 179 GLN A CA 1
ATOM 1441 C C . GLN A 1 179 ? -10.113 8.432 18.825 1.00 94.50 179 GLN A C 1
ATOM 1443 O O . GLN A 1 179 ? -9.090 7.923 18.372 1.00 94.50 179 GLN A O 1
ATOM 1448 N N . ARG A 1 180 ? -10.946 9.157 18.065 1.00 93.19 180 ARG A N 1
ATOM 1449 C CA . ARG A 1 180 ? -10.686 9.421 16.642 1.00 93.19 180 ARG A CA 1
ATOM 1450 C C . ARG A 1 180 ? -9.384 10.183 16.440 1.00 93.19 180 ARG A C 1
ATOM 1452 O O . ARG A 1 180 ? -8.614 9.829 15.554 1.00 93.19 180 ARG A O 1
ATOM 1459 N N . LYS A 1 181 ? -9.122 11.193 17.274 1.00 92.38 181 LYS A N 1
ATOM 1460 C CA . LYS A 1 181 ? -7.869 11.946 17.222 1.00 92.38 181 LYS A CA 1
ATOM 1461 C C . LYS A 1 181 ? -6.664 11.065 17.551 1.00 92.38 181 LYS A C 1
ATOM 1463 O O . LYS A 1 181 ? -5.718 11.051 16.776 1.00 92.38 181 LYS A O 1
ATOM 1468 N N . SER A 1 182 ? -6.710 10.298 18.641 1.00 92.62 182 SER A N 1
ATOM 1469 C CA . SER A 1 182 ? -5.618 9.387 19.009 1.00 92.62 182 SER A CA 1
ATOM 1470 C C . SER A 1 182 ? -5.324 8.361 17.915 1.00 92.62 182 SER A C 1
ATOM 1472 O O . SER A 1 182 ? -4.164 8.064 17.651 1.00 92.62 182 SER A O 1
ATOM 1474 N N . LEU A 1 183 ? -6.364 7.846 17.257 1.00 93.19 183 LEU A N 1
ATOM 1475 C CA . LEU A 1 183 ? -6.216 6.914 16.147 1.00 93.19 183 LEU A CA 1
ATOM 1476 C C . LEU A 1 183 ? -5.591 7.581 14.912 1.00 93.19 183 LEU A C 1
ATOM 1478 O O . LEU A 1 183 ? -4.685 7.010 14.311 1.00 93.19 183 LEU A O 1
ATOM 1482 N N . ALA A 1 184 ? -6.036 8.789 14.556 1.00 91.38 184 ALA A N 1
ATOM 1483 C CA . ALA A 1 184 ? -5.465 9.551 13.447 1.00 91.38 184 ALA A CA 1
ATOM 1484 C C . ALA A 1 184 ? -3.982 9.884 13.688 1.00 91.38 184 ALA A C 1
ATOM 1486 O O . ALA A 1 184 ? -3.149 9.611 12.827 1.00 91.38 184 ALA A O 1
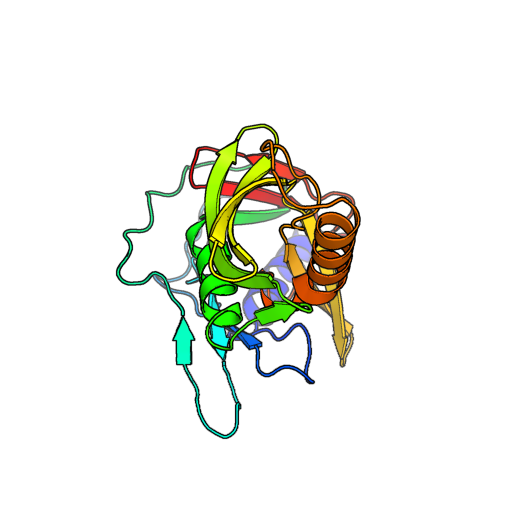ATOM 1487 N N . ASP A 1 185 ? -3.640 10.383 14.881 1.00 91.69 185 ASP A N 1
ATOM 1488 C CA . ASP A 1 185 ? -2.258 10.705 15.265 1.00 91.69 185 ASP A CA 1
ATOM 1489 C C . ASP A 1 185 ? -1.363 9.440 15.249 1.00 91.69 185 ASP A C 1
ATOM 1491 O O . ASP A 1 185 ? -0.191 9.475 14.861 1.00 91.69 185 ASP A O 1
ATOM 1495 N N . TYR A 1 186 ? -1.916 8.284 15.633 1.00 92.00 186 TYR A N 1
ATOM 1496 C CA . TYR A 1 186 ? -1.204 7.009 15.574 1.00 92.00 186 TYR A CA 1
ATOM 1497 C C . TYR A 1 186 ? -0.954 6.534 14.138 1.00 92.00 186 TYR A C 1
ATOM 1499 O O . TYR A 1 186 ? 0.146 6.082 13.810 1.00 92.00 186 TYR A O 1
ATOM 1507 N N . PHE A 1 187 ? -1.948 6.626 13.255 1.00 91.06 187 PHE A N 1
ATOM 1508 C CA . PHE A 1 187 ? -1.765 6.226 11.861 1.00 91.06 187 PHE A CA 1
ATOM 1509 C C . PHE A 1 187 ? -0.796 7.142 11.112 1.00 91.06 187 PHE A C 1
ATOM 1511 O O . PHE A 1 187 ? 0.028 6.641 10.343 1.00 91.06 187 PHE A O 1
ATOM 1518 N N . ASP A 1 188 ? -0.805 8.443 11.406 1.00 86.31 188 ASP A N 1
ATOM 1519 C CA . ASP A 1 188 ? 0.132 9.407 10.817 1.00 86.31 188 ASP A CA 1
ATOM 1520 C C . ASP A 1 188 ? 1.597 9.149 11.220 1.00 86.31 188 ASP A C 1
ATOM 1522 O O . ASP A 1 188 ? 2.517 9.474 10.475 1.00 86.31 188 ASP A O 1
ATOM 1526 N N . SER A 1 189 ? 1.842 8.484 12.354 1.00 84.69 189 SER A N 1
ATOM 1527 C CA . SER A 1 189 ? 3.199 8.116 12.794 1.00 84.69 189 SER A CA 1
ATOM 1528 C C . SER A 1 189 ? 3.624 6.688 12.423 1.00 84.69 189 SER A C 1
ATOM 1530 O O . SER A 1 189 ? 4.819 6.415 12.306 1.00 84.69 189 SER A O 1
ATOM 1532 N N . SER A 1 190 ? 2.679 5.771 12.197 1.00 82.88 190 SER A N 1
ATOM 1533 C CA . SER A 1 190 ? 2.963 4.344 11.960 1.00 82.88 190 SER A CA 1
ATOM 1534 C C . SER A 1 190 ? 3.035 3.930 10.488 1.00 82.88 190 SER A C 1
ATOM 1536 O O . SER A 1 190 ? 3.551 2.850 10.194 1.00 82.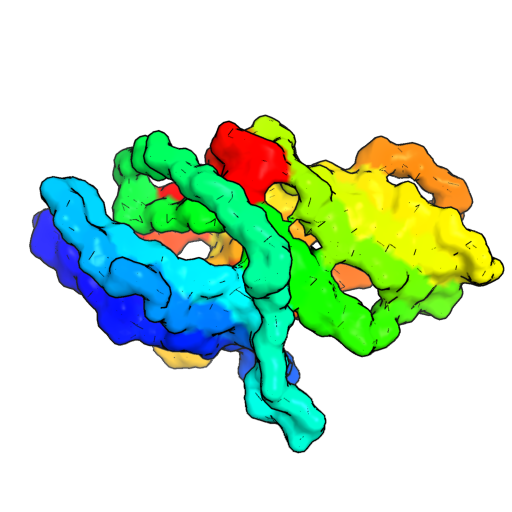88 190 SER A O 1
ATOM 1538 N N . TYR A 1 191 ? 2.591 4.776 9.553 1.00 78.19 191 TYR A N 1
ATOM 1539 C CA . TYR A 1 191 ? 2.533 4.429 8.126 1.00 78.19 191 TYR A CA 1
ATOM 1540 C C . TYR A 1 191 ? 3.833 3.905 7.475 1.00 78.19 191 TYR A C 1
ATOM 1542 O O . TYR A 1 191 ? 3.740 3.027 6.616 1.00 78.19 191 TYR A O 1
ATOM 1550 N N . PRO A 1 192 ? 5.065 4.292 7.884 1.00 81.75 192 PRO A N 1
ATOM 1551 C CA . PRO A 1 192 ? 6.281 3.700 7.310 1.00 81.75 192 PRO A CA 1
ATOM 1552 C C . PRO A 1 192 ? 6.442 2.200 7.564 1.00 81.75 192 PRO A C 1
ATOM 1554 O O . PRO A 1 192 ? 7.170 1.540 6.824 1.00 81.75 192 PRO A O 1
ATOM 1557 N N . MET A 1 193 ? 5.761 1.650 8.573 1.00 82.00 193 MET A N 1
ATOM 1558 C CA . MET A 1 193 ? 5.893 0.242 8.955 1.00 82.00 193 MET A CA 1
ATOM 1559 C C . MET A 1 193 ? 5.283 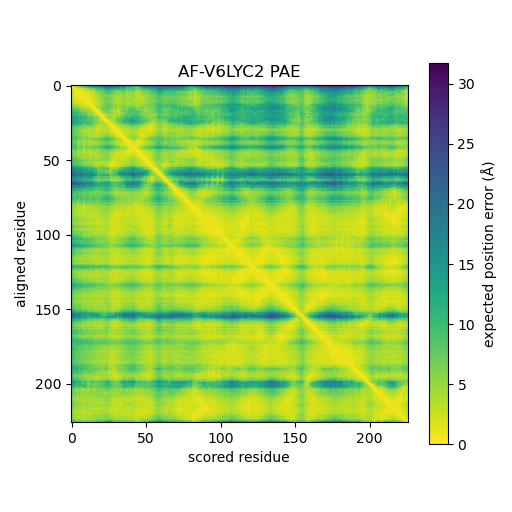-0.711 7.920 1.00 82.00 193 MET A C 1
ATOM 1561 O O . MET A 1 193 ? 5.802 -1.809 7.706 1.00 82.00 193 MET A O 1
ATOM 1565 N N . TYR A 1 194 ? 4.200 -0.298 7.261 1.00 86.31 194 TYR A N 1
ATOM 1566 C CA . TYR A 1 194 ? 3.437 -1.151 6.345 1.00 86.31 194 TYR A CA 1
ATOM 1567 C C . TYR A 1 194 ? 3.521 -0.728 4.874 1.00 86.31 194 TYR A C 1
ATOM 1569 O O . TYR A 1 194 ? 3.055 -1.473 4.015 1.00 86.31 194 TYR A O 1
ATOM 1577 N N . ASP A 1 195 ? 4.138 0.412 4.567 1.00 88.38 195 ASP A N 1
ATOM 1578 C CA . ASP A 1 195 ? 4.302 0.875 3.188 1.00 88.38 195 ASP A CA 1
ATOM 1579 C C . ASP A 1 195 ? 5.207 -0.039 2.352 1.00 88.38 195 ASP A C 1
ATOM 1581 O O . ASP A 1 195 ? 6.179 -0.628 2.839 1.00 88.38 195 ASP A O 1
ATOM 1585 N N . ILE A 1 196 ? 4.917 -0.112 1.054 1.00 88.56 196 ILE A N 1
ATOM 1586 C CA . ILE A 1 196 ? 5.699 -0.903 0.107 1.00 88.56 196 ILE A CA 1
ATOM 1587 C C . ILE A 1 196 ? 6.945 -0.106 -0.275 1.00 88.56 196 ILE A C 1
ATOM 1589 O O . ILE A 1 196 ? 6.860 1.002 -0.805 1.00 88.56 196 ILE A O 1
ATOM 1593 N N . ALA A 1 197 ? 8.107 -0.702 -0.031 1.00 85.62 197 ALA A N 1
ATOM 1594 C CA . ALA A 1 197 ? 9.396 -0.195 -0.483 1.00 85.62 197 ALA A CA 1
ATOM 1595 C C . ALA A 1 197 ? 9.788 -0.799 -1.838 1.00 85.62 197 ALA A C 1
ATOM 1597 O O . ALA A 1 197 ? 9.697 -2.018 -2.001 1.00 85.62 197 ALA A O 1
ATOM 1598 N N . TYR A 1 198 ? 10.293 0.031 -2.748 1.00 82.00 198 TYR A N 1
ATOM 1599 C CA . TYR A 1 198 ? 10.914 -0.369 -4.007 1.00 82.00 198 TYR A CA 1
ATOM 1600 C C . TYR A 1 198 ? 12.385 0.048 -4.045 1.00 82.00 198 TYR A C 1
ATOM 1602 O O . TYR A 1 198 ? 12.751 1.159 -3.652 1.00 82.00 198 TYR A O 1
ATOM 1610 N N . ALA A 1 199 ? 13.233 -0.874 -4.489 1.00 73.25 199 ALA A N 1
ATOM 1611 C CA . ALA A 1 199 ? 14.674 -0.712 -4.466 1.00 73.25 199 ALA A CA 1
ATOM 1612 C C . ALA A 1 199 ? 15.113 0.078 -5.689 1.00 73.25 199 ALA A C 1
ATOM 1614 O O . ALA A 1 199 ? 14.731 -0.276 -6.795 1.00 73.25 199 ALA A O 1
ATOM 1615 N N . SER A 1 200 ? 15.967 1.080 -5.485 1.00 66.69 200 SER A N 1
ATOM 1616 C CA . SER A 1 200 ? 16.508 1.913 -6.559 1.00 66.69 200 SER A CA 1
ATOM 1617 C C . SER A 1 200 ? 15.408 2.626 -7.356 1.00 66.69 200 SER A C 1
ATOM 1619 O O . SER A 1 200 ? 14.919 2.161 -8.377 1.00 66.69 200 SER A O 1
ATOM 1621 N N . ALA A 1 201 ? 15.012 3.797 -6.869 1.00 70.31 201 ALA A N 1
ATOM 1622 C CA . ALA A 1 201 ? 14.245 4.798 -7.603 1.00 70.31 201 ALA A CA 1
ATOM 1623 C C . ALA A 1 201 ? 15.162 5.964 -8.023 1.00 70.31 201 ALA A C 1
ATOM 1625 O O . ALA A 1 201 ? 14.736 7.118 -8.079 1.00 70.31 201 ALA A O 1
ATOM 1626 N N . LEU A 1 202 ? 16.446 5.671 -8.276 1.00 66.88 202 LEU A N 1
ATOM 1627 C CA . LEU A 1 202 ? 17.454 6.675 -8.604 1.00 66.88 202 LEU A CA 1
ATOM 1628 C C . LEU A 1 202 ? 17.057 7.435 -9.876 1.00 66.88 202 LEU A C 1
ATOM 1630 O O . LEU A 1 202 ? 16.849 6.843 -10.932 1.00 66.88 202 LEU A O 1
ATOM 1634 N N . GLY A 1 203 ? 16.954 8.757 -9.763 1.00 68.81 203 GLY A N 1
ATOM 1635 C CA . GLY A 1 203 ? 16.544 9.628 -10.864 1.00 68.81 203 GLY A CA 1
ATOM 1636 C C . GLY A 1 203 ? 15.039 9.630 -11.145 1.00 68.81 203 GLY A C 1
ATOM 1637 O O . GLY A 1 203 ? 14.602 10.417 -11.967 1.00 68.81 203 GLY A O 1
ATOM 1638 N N . VAL A 1 204 ? 14.218 8.815 -10.476 1.00 82.88 204 VAL A N 1
ATOM 1639 C CA . VAL A 1 204 ? 12.757 8.838 -10.659 1.00 82.88 204 VAL A CA 1
ATOM 1640 C C . VAL A 1 204 ? 12.166 10.087 -10.002 1.00 82.88 204 VAL A C 1
ATOM 1642 O O . VAL A 1 204 ? 12.436 10.377 -8.841 1.00 82.88 204 VAL A O 1
ATOM 1645 N N . SER A 1 205 ? 11.305 10.818 -10.706 1.00 85.00 205 SER A N 1
ATOM 1646 C CA . SER A 1 205 ? 10.660 12.022 -10.179 1.00 85.00 205 SER A CA 1
ATOM 1647 C C . SER A 1 205 ? 9.433 11.697 -9.323 1.00 85.00 205 SER A C 1
ATOM 1649 O O . SER A 1 205 ? 8.376 11.332 -9.840 1.00 85.00 205 SER A O 1
ATOM 1651 N N . ALA A 1 206 ? 9.503 11.913 -8.006 1.00 86.38 206 ALA A N 1
ATOM 1652 C CA . ALA A 1 206 ? 8.309 11.830 -7.151 1.00 86.38 206 ALA A CA 1
ATOM 1653 C C . ALA A 1 206 ? 7.245 12.880 -7.516 1.00 86.38 206 ALA A C 1
ATOM 1655 O O . ALA A 1 206 ? 6.051 12.635 -7.388 1.00 86.38 206 ALA A O 1
ATOM 1656 N N . LYS A 1 207 ? 7.681 14.060 -7.976 1.00 87.88 207 LYS A N 1
ATOM 1657 C CA . LYS A 1 207 ? 6.794 15.187 -8.309 1.00 87.88 207 LYS A CA 1
ATOM 1658 C C . LYS A 1 207 ? 6.022 14.973 -9.605 1.00 87.88 207 LYS A C 1
ATOM 1660 O O . LYS A 1 207 ? 4.954 15.547 -9.771 1.00 87.88 207 LYS A O 1
ATOM 1665 N N . ARG A 1 208 ? 6.588 14.190 -10.523 1.00 89.31 208 ARG A N 1
ATOM 1666 C CA . ARG A 1 208 ? 5.987 13.845 -11.816 1.00 89.31 208 ARG A CA 1
ATOM 1667 C C . ARG A 1 208 ? 5.488 12.402 -11.833 1.00 89.31 208 ARG A C 1
ATOM 1669 O O . ARG A 1 208 ? 5.455 11.789 -12.894 1.00 89.31 208 ARG A O 1
ATOM 1676 N N . ALA A 1 209 ? 5.190 11.851 -10.658 1.00 90.69 209 ALA A N 1
ATOM 1677 C CA . ALA A 1 209 ? 4.566 10.551 -10.553 1.00 90.69 209 ALA A CA 1
ATOM 1678 C C . ALA A 1 209 ? 3.050 10.691 -10.703 1.00 90.69 209 ALA A C 1
ATOM 1680 O O . ALA A 1 209 ? 2.427 11.524 -10.044 1.00 90.69 209 ALA A O 1
ATOM 1681 N N . GLU A 1 210 ? 2.465 9.853 -11.547 1.00 92.62 210 GLU A N 1
ATOM 1682 C CA . GLU A 1 210 ? 1.030 9.802 -11.789 1.00 92.62 210 GLU A CA 1
ATOM 1683 C C . GLU A 1 210 ? 0.476 8.469 -11.302 1.00 92.62 210 GLU A C 1
ATOM 1685 O O . GLU A 1 210 ? 0.999 7.407 -11.640 1.00 92.62 210 GLU A O 1
ATOM 1690 N N . VAL A 1 211 ? -0.595 8.533 -10.510 1.00 93.31 211 VAL A N 1
ATOM 1691 C CA . VAL A 1 211 ? -1.303 7.361 -9.992 1.00 93.31 211 VAL A CA 1
ATOM 1692 C C . VAL A 1 211 ? -2.603 7.197 -10.768 1.00 93.31 211 VAL A C 1
ATOM 1694 O O . VAL A 1 211 ? -3.441 8.098 -10.783 1.00 93.31 211 VAL A O 1
ATOM 1697 N N . VAL A 1 212 ? -2.784 6.033 -11.385 1.00 94.31 212 VAL A N 1
ATOM 1698 C CA . VAL A 1 212 ? -3.983 5.665 -12.141 1.00 94.31 212 VAL A CA 1
ATOM 1699 C C . VAL A 1 212 ? -4.584 4.409 -11.518 1.00 94.31 212 VAL A C 1
ATOM 1701 O O . VAL A 1 212 ? -3.942 3.363 -11.456 1.00 94.31 212 VAL A O 1
ATOM 1704 N N . TYR A 1 213 ? -5.826 4.498 -11.052 1.00 94.88 213 TYR A N 1
ATOM 1705 C CA . TYR A 1 213 ? -6.564 3.355 -10.512 1.00 94.88 213 TYR A CA 1
ATOM 1706 C C . TYR A 1 213 ? -7.172 2.562 -11.670 1.00 94.88 213 TYR A C 1
ATOM 1708 O O . TYR A 1 213 ? -8.067 3.065 -12.349 1.00 94.88 213 TYR A O 1
ATOM 1716 N N . LEU A 1 214 ? -6.656 1.358 -11.923 1.00 94.62 214 LEU A N 1
ATOM 1717 C CA . LEU A 1 214 ? -7.010 0.582 -13.112 1.00 94.62 214 LEU A CA 1
ATOM 1718 C C . LEU A 1 214 ? -8.323 -0.179 -12.915 1.00 94.62 214 LEU A C 1
ATOM 1720 O O . LEU A 1 214 ? -9.220 -0.107 -13.751 1.00 94.62 214 LEU A O 1
ATOM 1724 N N . ASP A 1 215 ? -8.442 -0.893 -11.797 1.00 95.38 215 ASP A N 1
ATOM 1725 C CA . ASP A 1 215 ? -9.651 -1.615 -11.410 1.00 95.38 215 ASP A CA 1
ATOM 1726 C C . ASP A 1 215 ? -9.748 -1.749 -9.880 1.00 95.38 215 ASP A C 1
ATOM 1728 O O . ASP A 1 215 ? -9.101 -1.018 -9.138 1.00 95.38 215 ASP A O 1
ATOM 1732 N N . ALA A 1 216 ? -10.574 -2.674 -9.384 1.00 96.50 216 ALA A N 1
ATOM 1733 C CA . ALA A 1 216 ? -10.737 -2.906 -7.950 1.00 96.50 216 ALA A CA 1
ATOM 1734 C C . ALA A 1 216 ? -9.486 -3.479 -7.249 1.00 96.50 216 ALA A C 1
ATOM 1736 O O . ALA A 1 216 ? -9.434 -3.466 -6.020 1.00 96.50 216 ALA A O 1
ATOM 1737 N N . ASN A 1 217 ? -8.508 -4.005 -7.982 1.00 95.94 217 ASN A N 1
ATOM 1738 C CA . ASN A 1 217 ? -7.360 -4.741 -7.456 1.00 95.94 217 ASN A CA 1
ATOM 1739 C C . ASN A 1 217 ? -6.017 -4.126 -7.841 1.00 95.94 217 ASN A C 1
ATOM 1741 O O . ASN A 1 217 ? -5.064 -4.299 -7.090 1.00 95.94 217 ASN A O 1
ATOM 1745 N N . TRP A 1 218 ? -5.946 -3.398 -8.952 1.00 95.81 218 TRP A N 1
ATOM 1746 C CA . TRP A 1 218 ? -4.711 -2.892 -9.531 1.00 95.81 218 TRP A CA 1
ATOM 1747 C C . TRP A 1 218 ? -4.662 -1.371 -9.582 1.00 95.81 218 TRP A C 1
ATOM 1749 O O . TRP A 1 218 ? -5.618 -0.690 -9.963 1.00 95.81 218 TRP A O 1
ATOM 1759 N N . ILE A 1 219 ? -3.476 -0.853 -9.285 1.00 95.50 219 ILE A N 1
ATOM 1760 C CA . ILE A 1 219 ? -3.085 0.522 -9.578 1.00 95.50 219 ILE A CA 1
ATOM 1761 C C . ILE A 1 219 ? -1.876 0.537 -10.498 1.00 95.50 219 ILE A C 1
ATOM 1763 O O . ILE A 1 219 ? -1.027 -0.352 -10.456 1.00 95.50 219 ILE A O 1
ATOM 1767 N N . HIS A 1 220 ? -1.785 1.597 -11.282 1.00 94.31 220 HIS A N 1
ATOM 1768 C CA . HIS A 1 220 ? -0.618 1.965 -12.052 1.00 94.31 220 HIS A CA 1
ATOM 1769 C C . HIS A 1 220 ? 0.014 3.218 -11.456 1.00 94.31 220 HIS A C 1
ATOM 1771 O O . HIS A 1 220 ? -0.688 4.173 -11.124 1.00 94.31 220 HIS A O 1
ATOM 1777 N N . ILE A 1 221 ? 1.337 3.226 -11.349 1.00 93.19 221 ILE A N 1
ATOM 1778 C CA . ILE A 1 221 ? 2.115 4.388 -10.934 1.00 93.19 221 ILE A CA 1
ATOM 1779 C C . ILE A 1 221 ? 3.240 4.586 -11.942 1.00 93.19 221 ILE A C 1
ATOM 1781 O O . ILE A 1 221 ? 4.176 3.789 -11.998 1.00 93.19 221 ILE A O 1
ATOM 1785 N N . GLY A 1 222 ? 3.135 5.635 -12.749 1.00 91.81 222 GLY A N 1
ATOM 1786 C CA . GLY A 1 222 ? 4.129 6.000 -13.755 1.00 91.81 222 GLY A CA 1
ATOM 1787 C C . GLY A 1 222 ? 4.947 7.206 -13.308 1.00 91.81 222 GLY A C 1
ATOM 1788 O O . GLY A 1 222 ? 4.420 8.093 -12.647 1.00 91.81 222 GLY A O 1
ATOM 1789 N N . SER A 1 223 ? 6.237 7.251 -13.641 1.00 91.44 223 SER A N 1
ATOM 1790 C CA . SER A 1 223 ? 7.094 8.416 -13.403 1.00 91.44 223 SER A CA 1
ATOM 1791 C C . SER A 1 223 ? 8.216 8.549 -14.447 1.00 91.44 223 SER A C 1
ATOM 1793 O O . SER A 1 223 ? 8.531 7.628 -15.206 1.00 91.44 223 SER A O 1
ATOM 1795 N N . PHE A 1 224 ? 8.817 9.736 -14.509 1.00 88.50 224 PHE A N 1
ATOM 1796 C CA . PHE A 1 224 ? 9.917 10.075 -15.406 1.00 88.50 224 PHE A CA 1
ATOM 1797 C C . PHE A 1 224 ? 11.261 10.056 -14.679 1.00 88.50 224 PHE A C 1
ATOM 1799 O O . PHE A 1 224 ? 11.354 10.491 -13.534 1.00 88.50 224 PHE A O 1
ATOM 1806 N N . ILE A 1 225 ? 12.297 9.609 -15.388 1.00 85.12 225 ILE A N 1
ATOM 1807 C CA . ILE A 1 225 ? 13.699 9.813 -14.998 1.00 85.12 225 ILE A CA 1
ATOM 1808 C C . ILE A 1 225 ? 14.111 11.276 -15.264 1.00 85.12 225 ILE A C 1
ATOM 1810 O O . ILE A 1 225 ? 13.812 11.795 -16.345 1.00 85.12 225 ILE A O 1
ATOM 1814 N N . GLU A 1 226 ? 14.767 11.910 -14.289 1.00 77.06 226 GLU A N 1
ATOM 1815 C CA . GLU A 1 226 ? 15.376 13.255 -14.316 1.00 77.06 226 GLU A CA 1
ATOM 1816 C C . GLU A 1 226 ? 16.883 13.220 -14.613 1.00 77.06 226 GLU A C 1
ATOM 1818 O O . GLU A 1 226 ? 17.582 12.303 -14.120 1.00 77.06 226 GLU A O 1
#

pLDDT: mean 85.98, std 9.35, range [58.75, 98.25]

Secondary structure (DSSP, 8-state):
-HHHHHHHHHHHHHS--SS--S-SSS-EEEE--EEEEEEE-SS-EEEEE--EEEE-S-TT--EEE--TTS-PPPPP----S-SEEEEEEHHHHHHHHHHHTTS-EEETTEEEEEEEEEEEETTEEEEEEEEEETTEEEEEEEEE-EEEEEEEEGGGEEEEEEEE-TT-B-S-----HHHHHHHHHHHHHHGGGTSEEES--TTB-STT-EEEE-SSSEEEEEE-B-

Organism: NCBI:txid348837

Sequence (226 aa):
MGQKLMDALMKLLIEQTYLPRMSYTQFVGTDQRYFNGLEIGENFIMVNSTGQRCLYQHPNAEHCKGNLDEKVTTPLTYFTNHHVQYQIEKLAFNSGFKLYLEEERKIGNIIIKNITLVKFHNTGAKVEVKLDVDGTTHTLTYLEPVVFGLQRIKDNVDFGRFGVRLTNLISETTLTPAQRKSLADYFDSSYPMYDIAYASALGVSAKRAEVVYLDANWIHIGSFIE

Nearest PDB structures (foldseek):
  3o22-assembly1_A  TM=3.906E-01  e=4.740E-01  Homo sapiens
  5hte-assembly1_A-2  TM=3.184E-01  e=3.822E-01  Bos taurus
  5ixg-assembly1_A  TM=3.553E-01  e=5.002E-01  Burkholderia cenocepacia PC184
  5num-assembly1_A-2  TM=3.135E-01  e=1.635E+00  Bos taurus
  3hpe-assembly1_B  TM=2.263E-01  e=6.204E-01  Helicobacter pylori

Solvent-accessible surface area (backbone atoms only — not comparable to full-atom values): 12678 Å² total; per-residue (Å²): 112,68,66,63,52,50,54,51,55,51,44,39,66,69,63,42,46,50,60,28,55,94,40,93,92,46,45,48,30,18,38,45,52,72,44,96,57,77,47,78,56,99,91,48,77,48,73,43,52,72,44,20,21,24,38,47,91,39,98,87,52,71,51,68,33,57,56,74,90,49,83,79,73,84,82,74,97,77,85,71,96,44,76,44,74,46,78,49,48,43,56,34,52,32,12,11,38,53,53,59,56,74,50,89,47,70,57,93,67,37,35,58,76,45,56,40,60,76,31,41,44,88,81,23,40,32,31,42,37,33,34,33,46,86,88,44,79,45,74,43,36,29,56,20,57,72,42,69,41,72,46,78,45,86,92,80,45,26,24,31,33,46,37,67,59,70,69,44,72,72,49,82,72,89,68,51,73,66,57,51,49,55,50,36,59,47,34,75,70,49,44,78,73,32,40,46,48,39,39,48,36,72,48,50,34,55,88,60,48,46,78,43,56,72,43,53,49,36,33,36,41,33,18,38,72,109

Mean predicted aligned error: 5.86 Å